Protein AF-A0A960AFB0-F1 (afdb_monomer)

Structure (mmCIF, N/CA/C/O backbone):
data_AF-A0A960AFB0-F1
#
_entry.id   AF-A0A960AFB0-F1
#
loop_
_atom_site.group_PDB
_atom_site.id
_atom_site.type_symbol
_atom_site.label_atom_id
_atom_site.label_alt_id
_atom_site.label_comp_id
_atom_site.label_asym_id
_atom_site.label_entity_id
_atom_site.label_seq_id
_atom_site.pdbx_PDB_ins_code
_atom_site.Cartn_x
_atom_site.Cartn_y
_atom_site.Cartn_z
_atom_site.occupancy
_atom_site.B_iso_or_equiv
_atom_site.auth_seq_id
_atom_site.auth_comp_id
_atom_site.auth_asym_id
_atom_site.auth_atom_id
_atom_site.pdbx_PDB_model_num
ATOM 1 N N . MET A 1 1 ? -5.145 -1.565 -6.129 1.00 72.50 1 MET A N 1
ATOM 2 C CA . MET A 1 1 ? -4.237 -2.500 -5.433 1.00 72.50 1 MET A CA 1
ATOM 3 C C . MET A 1 1 ? -4.383 -3.963 -5.875 1.00 72.50 1 MET A C 1
ATOM 5 O O . MET A 1 1 ? -3.543 -4.426 -6.624 1.00 72.50 1 MET A O 1
ATOM 9 N N . ALA A 1 2 ? -5.413 -4.737 -5.498 1.00 83.25 2 ALA A N 1
ATO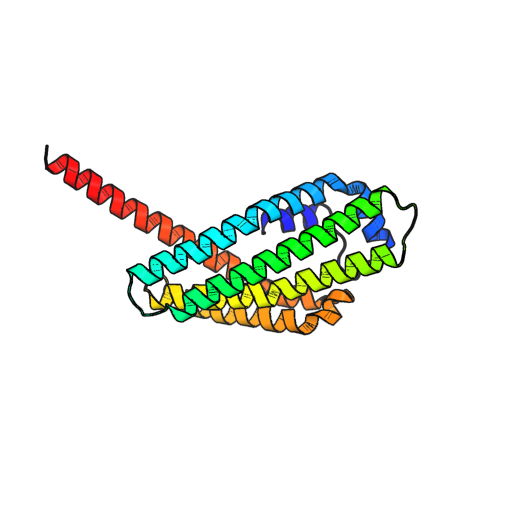M 10 C CA . ALA A 1 2 ? -5.443 -6.172 -5.866 1.00 83.25 2 ALA A CA 1
ATOM 11 C C . ALA A 1 2 ? -5.603 -6.427 -7.380 1.00 83.25 2 ALA A C 1
ATOM 13 O O . ALA A 1 2 ? -4.911 -7.269 -7.945 1.00 83.25 2 ALA A O 1
ATOM 14 N N . ILE A 1 3 ? -6.484 -5.663 -8.034 1.00 81.38 3 ILE A N 1
ATOM 15 C CA . ILE A 1 3 ? -6.775 -5.806 -9.469 1.00 81.38 3 ILE A CA 1
ATOM 16 C C . ILE A 1 3 ? -5.551 -5.448 -10.318 1.00 81.38 3 ILE A C 1
ATOM 18 O O . ILE A 1 3 ? -5.202 -6.212 -11.207 1.00 81.38 3 ILE A O 1
ATOM 22 N N . GLN A 1 4 ? -4.863 -4.342 -10.016 1.00 81.06 4 GLN A N 1
ATOM 23 C CA . GLN A 1 4 ? -3.673 -3.938 -10.775 1.00 81.06 4 GLN A CA 1
ATOM 24 C C . GLN A 1 4 ? -2.567 -5.011 -10.709 1.00 81.06 4 GLN A C 1
ATOM 26 O O . GLN A 1 4 ? -1.999 -5.357 -11.736 1.00 81.06 4 GLN A O 1
ATOM 31 N N . ASN A 1 5 ? -2.336 -5.618 -9.535 1.00 84.50 5 ASN A N 1
ATOM 32 C CA . ASN A 1 5 ? -1.317 -6.652 -9.363 1.00 84.50 5 ASN A CA 1
ATOM 33 C C . ASN A 1 5 ? -1.685 -7.896 -10.178 1.00 84.50 5 ASN A C 1
ATOM 35 O O . ASN A 1 5 ? -0.827 -8.465 -10.839 1.00 84.50 5 ASN A O 1
ATOM 39 N N . ALA A 1 6 ? -2.967 -8.279 -10.190 1.00 81.88 6 ALA A N 1
ATOM 40 C CA . ALA A 1 6 ? -3.449 -9.394 -10.999 1.00 81.88 6 ALA A CA 1
ATOM 41 C C . ALA A 1 6 ? -3.290 -9.142 -12.509 1.00 81.88 6 ALA A C 1
ATOM 43 O O . ALA A 1 6 ? -2.855 -10.043 -13.220 1.00 81.88 6 ALA A O 1
ATOM 44 N N . VAL A 1 7 ? -3.597 -7.928 -12.987 1.00 82.88 7 VAL A N 1
ATOM 45 C CA . VAL A 1 7 ? -3.418 -7.535 -14.399 1.00 82.88 7 VAL A CA 1
ATOM 46 C C . VAL A 1 7 ? -1.952 -7.661 -14.814 1.00 82.88 7 VAL A C 1
ATOM 48 O O . VAL A 1 7 ? -1.663 -8.260 -15.844 1.00 82.88 7 VAL A O 1
ATOM 51 N N . LEU A 1 8 ? -1.026 -7.159 -13.995 1.00 84.75 8 LEU A N 1
ATOM 52 C CA . LEU A 1 8 ? 0.409 -7.190 -14.292 1.00 84.75 8 LEU A CA 1
ATOM 53 C C . LEU A 1 8 ? 0.987 -8.602 -14.236 1.00 84.75 8 LEU A C 1
ATOM 55 O O . LEU A 1 8 ? 1.736 -8.994 -15.124 1.00 84.75 8 LEU A O 1
ATOM 59 N N . THR A 1 9 ? 0.611 -9.392 -13.227 1.00 85.31 9 THR A N 1
ATOM 60 C CA . THR A 1 9 ? 1.021 -10.800 -13.149 1.00 85.31 9 THR A CA 1
ATOM 61 C C . THR A 1 9 ? 0.500 -11.591 -14.346 1.00 85.31 9 THR A C 1
ATOM 63 O O . THR A 1 9 ? 1.229 -12.406 -14.900 1.00 85.31 9 THR A O 1
ATOM 66 N N . TRP A 1 10 ? -0.740 -11.342 -14.776 1.00 85.62 10 TRP A N 1
ATOM 67 C CA . TRP A 1 10 ? -1.311 -12.000 -15.950 1.00 85.62 10 TRP A CA 1
ATOM 68 C C . TRP A 1 10 ? -0.626 -11.580 -17.256 1.00 85.62 10 TRP A C 1
ATOM 70 O O . TRP A 1 10 ? -0.421 -12.421 -18.125 1.00 85.62 10 TRP A O 1
ATOM 80 N N . ALA A 1 11 ? -0.228 -10.311 -17.368 1.00 86.75 11 ALA A N 1
ATOM 81 C CA . ALA A 1 11 ? 0.541 -9.805 -18.502 1.00 86.75 11 ALA A CA 1
ATOM 82 C C . ALA A 1 11 ? 1.996 -10.313 -18.532 1.00 86.75 11 ALA A C 1
ATOM 84 O O . ALA A 1 11 ? 2.678 -10.096 -19.524 1.00 86.75 11 ALA A O 1
ATOM 85 N N . GLY A 1 12 ? 2.477 -10.983 -17.477 1.00 87.62 12 GLY A N 1
ATOM 86 C CA . GLY A 1 12 ? 3.862 -11.451 -17.393 1.00 87.62 12 GLY A CA 1
ATOM 87 C C . GLY A 1 12 ? 4.857 -10.332 -17.085 1.00 87.62 12 GLY A C 1
ATOM 88 O O . GLY A 1 12 ? 5.964 -10.346 -17.611 1.00 87.62 12 GLY A O 1
ATOM 89 N N . ALA A 1 13 ? 4.457 -9.353 -16.265 1.00 88.12 13 ALA A N 1
ATOM 90 C CA . ALA A 1 13 ? 5.318 -8.232 -15.902 1.00 88.12 13 ALA A CA 1
ATOM 91 C C . ALA A 1 13 ? 6.646 -8.705 -15.274 1.00 88.12 13 ALA A C 1
ATOM 93 O O . ALA A 1 13 ? 6.613 -9.563 -14.382 1.00 88.12 13 ALA A O 1
ATOM 94 N N . PRO A 1 14 ? 7.787 -8.129 -15.694 1.00 91.75 14 PRO A N 1
ATOM 95 C CA . PRO A 1 14 ? 9.093 -8.485 -15.165 1.00 91.75 14 PRO A CA 1
ATOM 96 C C . PRO A 1 14 ? 9.222 -8.068 -13.699 1.00 91.75 14 PRO A C 1
ATOM 98 O O . PRO A 1 14 ? 8.670 -7.058 -13.250 1.00 91.75 14 PRO A O 1
ATOM 101 N N . GLY A 1 15 ? 9.973 -8.860 -12.946 1.00 90.12 15 GLY A N 1
ATOM 102 C CA . GLY A 1 15 ? 10.412 -8.534 -11.603 1.00 90.12 15 GLY A CA 1
ATOM 103 C C . GLY A 1 15 ? 11.523 -7.484 -11.592 1.00 90.12 15 GLY A C 1
ATOM 104 O O . GLY A 1 15 ? 12.141 -7.155 -12.602 1.00 90.12 15 GLY A O 1
ATOM 105 N N . TYR A 1 16 ? 11.824 -6.970 -10.399 1.00 90.38 16 TYR A N 1
ATOM 106 C CA . TYR A 1 16 ? 12.876 -5.963 -10.230 1.00 90.38 16 TYR A CA 1
ATOM 107 C C . TYR A 1 16 ? 14.299 -6.493 -10.454 1.00 90.38 16 TYR A C 1
ATOM 109 O O . TYR A 1 16 ? 15.199 -5.691 -10.666 1.00 90.38 16 TYR A O 1
ATOM 117 N N . GLY A 1 17 ? 14.504 -7.812 -10.406 1.00 90.44 17 GLY A N 1
ATOM 118 C CA . GLY A 1 17 ? 15.797 -8.453 -10.675 1.00 90.44 17 GLY A CA 1
ATOM 119 C C . GLY A 1 17 ? 15.959 -8.985 -12.100 1.00 90.44 17 GLY A C 1
ATOM 120 O O . GLY A 1 17 ? 16.991 -9.588 -12.393 1.00 90.44 17 GLY A O 1
ATOM 121 N N . ASP A 1 18 ? 14.958 -8.807 -12.965 1.00 94.44 18 ASP A N 1
ATOM 122 C CA . ASP A 1 18 ? 15.018 -9.295 -14.343 1.00 94.44 18 ASP A CA 1
ATOM 123 C C . ASP A 1 18 ? 15.911 -8.388 -15.211 1.00 94.44 18 ASP A C 1
ATOM 125 O O . ASP A 1 18 ? 16.070 -7.198 -14.912 1.00 94.44 18 ASP A O 1
ATOM 129 N N . PRO A 1 19 ? 16.506 -8.914 -16.300 1.00 94.94 19 PRO A N 1
ATOM 130 C CA . PRO A 1 19 ? 17.346 -8.124 -17.191 1.00 94.94 19 PRO A CA 1
ATOM 131 C C . PRO A 1 19 ? 16.631 -6.869 -17.699 1.00 94.94 19 PRO A C 1
ATOM 133 O O . PRO A 1 19 ? 15.498 -6.926 -18.175 1.00 94.94 19 PRO A O 1
ATOM 136 N N . ILE A 1 20 ? 17.326 -5.728 -17.703 1.00 95.19 20 ILE A N 1
ATOM 137 C CA . ILE A 1 20 ? 16.735 -4.451 -18.136 1.00 95.19 20 ILE A CA 1
ATOM 138 C C . ILE A 1 20 ? 16.232 -4.482 -19.594 1.00 95.19 20 ILE A C 1
ATOM 140 O O . ILE A 1 20 ? 15.329 -3.737 -19.964 1.00 95.19 20 ILE A O 1
ATOM 144 N N . THR A 1 21 ? 16.763 -5.380 -20.428 1.00 94.75 21 THR A N 1
ATOM 145 C CA . THR A 1 21 ? 16.259 -5.633 -21.786 1.00 94.75 21 THR A CA 1
ATOM 146 C C . THR A 1 21 ? 14.843 -6.207 -21.796 1.00 94.75 21 THR A C 1
ATOM 148 O O . THR A 1 21 ? 14.067 -5.878 -22.688 1.00 94.75 21 THR A O 1
ATOM 151 N N . GLU A 1 22 ? 14.496 -7.038 -20.812 1.00 94.88 22 GLU A N 1
ATOM 152 C CA . GLU A 1 22 ? 13.148 -7.593 -20.648 1.00 94.88 22 GLU A CA 1
ATOM 153 C C . GLU A 1 22 ? 12.189 -6.522 -20.128 1.00 94.88 22 GLU A C 1
ATOM 155 O O . GLU A 1 22 ? 11.086 -6.379 -20.650 1.00 94.88 22 GLU A O 1
ATOM 160 N N . VAL A 1 23 ? 12.643 -5.692 -19.181 1.00 94.06 23 VAL A N 1
ATOM 161 C CA . VAL A 1 23 ? 11.900 -4.511 -18.709 1.00 94.06 23 VAL A CA 1
ATOM 162 C C . VAL A 1 23 ? 11.586 -3.571 -19.869 1.00 94.06 23 VAL A C 1
ATOM 164 O O . VAL A 1 23 ? 10.435 -3.169 -20.033 1.00 94.06 23 VAL A O 1
ATOM 167 N N . LEU A 1 24 ? 12.580 -3.253 -20.701 1.00 94.50 24 LEU A N 1
ATOM 168 C CA . LEU A 1 24 ? 12.406 -2.410 -21.881 1.00 94.50 24 LEU A CA 1
ATOM 169 C C . LEU A 1 24 ? 11.374 -3.004 -22.852 1.00 94.50 24 LEU A C 1
ATOM 171 O O . LEU A 1 24 ? 10.423 -2.319 -23.224 1.00 94.50 24 LEU A O 1
ATOM 175 N N . ALA A 1 25 ? 11.544 -4.274 -23.232 1.00 94.44 25 ALA A N 1
ATOM 176 C CA . ALA A 1 25 ? 10.657 -4.950 -24.176 1.00 94.44 25 ALA A CA 1
ATOM 177 C C . ALA A 1 25 ? 9.212 -5.010 -23.658 1.00 94.44 25 ALA A C 1
ATOM 179 O O . ALA A 1 25 ? 8.285 -4.632 -24.374 1.00 94.44 25 ALA A O 1
ATOM 180 N N . PHE A 1 26 ? 9.029 -5.393 -22.391 1.00 94.44 26 PHE A N 1
ATOM 181 C CA . PHE A 1 26 ? 7.713 -5.475 -21.767 1.00 94.44 26 PHE A CA 1
ATOM 182 C C . PHE A 1 26 ? 6.989 -4.125 -21.778 1.00 94.44 26 PHE A C 1
ATOM 184 O O . PHE A 1 26 ? 5.825 -4.052 -22.165 1.00 94.44 26 PHE A O 1
ATOM 191 N N . HIS A 1 27 ? 7.656 -3.041 -21.372 1.00 94.38 27 HIS A N 1
ATOM 192 C CA . HIS A 1 27 ? 7.009 -1.729 -21.286 1.00 94.38 27 HIS A CA 1
ATOM 193 C C . HIS A 1 27 ? 6.730 -1.112 -22.666 1.00 94.38 27 HIS A C 1
ATOM 195 O O . HIS A 1 27 ? 5.783 -0.333 -22.795 1.00 94.38 27 HIS A O 1
ATOM 201 N N . ALA A 1 28 ? 7.498 -1.484 -23.695 1.00 92.25 28 ALA A N 1
ATOM 202 C CA . ALA A 1 28 ? 7.212 -1.119 -25.080 1.00 92.25 28 ALA A CA 1
ATOM 203 C C . ALA A 1 28 ? 5.991 -1.876 -25.642 1.00 92.25 28 ALA A C 1
ATOM 205 O O . ALA A 1 28 ? 5.165 -1.278 -26.332 1.00 92.25 28 ALA A O 1
ATOM 206 N N . GLU A 1 29 ? 5.846 -3.168 -25.327 1.00 93.69 29 GLU A N 1
ATOM 207 C CA . GLU A 1 29 ? 4.763 -4.025 -25.835 1.00 93.69 29 GLU A CA 1
ATOM 208 C C . GLU A 1 29 ? 3.443 -3.864 -25.059 1.00 93.69 29 GLU A C 1
ATOM 210 O O . GLU A 1 29 ? 2.361 -3.864 -25.646 1.00 93.69 29 GLU A O 1
ATOM 215 N N . HIS A 1 30 ? 3.508 -3.678 -23.739 1.00 92.81 30 HIS A N 1
ATOM 216 C CA . HIS A 1 30 ? 2.352 -3.741 -22.835 1.00 92.81 30 HIS A CA 1
ATOM 217 C C . HIS A 1 30 ? 1.973 -2.390 -22.221 1.00 92.81 30 HIS A C 1
ATOM 219 O O . HIS A 1 30 ? 1.478 -2.317 -21.091 1.00 92.81 30 HIS A O 1
ATOM 225 N N . ARG A 1 31 ? 2.152 -1.306 -22.982 1.00 91.38 31 ARG A N 1
ATOM 226 C CA . ARG A 1 31 ? 1.835 0.064 -22.548 1.00 91.38 31 ARG A CA 1
ATOM 227 C C . ARG A 1 31 ? 0.421 0.206 -21.978 1.00 91.38 31 ARG A C 1
ATOM 229 O O . ARG A 1 31 ? 0.240 0.868 -20.958 1.00 91.38 31 ARG A O 1
ATOM 236 N N . ASP A 1 32 ? -0.566 -0.445 -22.590 1.00 89.81 32 ASP A N 1
ATOM 237 C CA . ASP A 1 32 ? -1.967 -0.373 -22.158 1.00 89.81 32 ASP A CA 1
ATOM 238 C C . ASP A 1 32 ? -2.196 -1.032 -20.791 1.00 89.81 32 ASP A C 1
ATOM 240 O O . ASP A 1 32 ? -2.935 -0.507 -19.956 1.00 89.81 32 ASP A O 1
ATOM 244 N N . ALA A 1 33 ? -1.529 -2.159 -20.524 1.00 89.62 33 ALA A N 1
ATOM 245 C CA . ALA A 1 33 ? -1.628 -2.845 -19.238 1.00 89.62 33 ALA A CA 1
ATOM 246 C C . ALA A 1 33 ? -1.050 -1.979 -18.109 1.00 89.62 33 ALA A C 1
ATOM 248 O O . ALA A 1 33 ? -1.655 -1.863 -17.039 1.00 89.62 33 ALA A O 1
ATOM 249 N N . VAL A 1 34 ? 0.081 -1.317 -18.372 1.00 89.88 34 VAL A N 1
ATOM 250 C CA . VAL A 1 34 ? 0.691 -0.383 -17.420 1.00 89.88 34 VAL A CA 1
ATOM 251 C C . VAL A 1 34 ? -0.181 0.859 -17.227 1.00 89.88 34 VAL A C 1
ATOM 253 O O . VAL A 1 34 ? -0.404 1.267 -16.090 1.00 89.88 34 VAL A O 1
ATOM 256 N N . ALA A 1 35 ? -0.768 1.406 -18.295 1.00 91.00 35 ALA A N 1
ATOM 257 C CA . ALA A 1 35 ? -1.680 2.547 -18.203 1.00 91.00 35 ALA A CA 1
ATOM 258 C C . ALA A 1 35 ? -2.918 2.243 -17.338 1.00 91.00 35 ALA A C 1
ATOM 260 O O . ALA A 1 35 ? -3.335 3.078 -16.534 1.00 91.00 35 ALA A O 1
ATOM 261 N N . ILE A 1 36 ? -3.483 1.033 -17.442 1.00 90.44 36 ILE A N 1
ATOM 262 C CA . ILE A 1 36 ? -4.571 0.580 -16.561 1.00 90.44 36 ILE A CA 1
ATOM 263 C C . ILE A 1 36 ? -4.092 0.509 -15.107 1.00 90.44 36 ILE A C 1
ATOM 265 O O . ILE A 1 36 ? -4.796 0.974 -14.208 1.00 90.44 36 ILE A O 1
ATOM 269 N N . ALA A 1 37 ? -2.909 -0.058 -14.857 1.00 90.44 37 ALA A N 1
ATOM 270 C CA . ALA A 1 37 ? -2.366 -0.187 -13.507 1.00 90.44 37 ALA A CA 1
ATOM 271 C C . ALA A 1 37 ? -2.113 1.183 -12.852 1.00 90.44 37 ALA A C 1
ATOM 273 O O . ALA A 1 37 ? -2.569 1.422 -11.733 1.00 90.44 37 ALA A O 1
ATOM 274 N N . VAL A 1 38 ? -1.476 2.104 -13.576 1.00 91.56 38 VAL A N 1
ATOM 275 C CA . VAL A 1 38 ? -1.246 3.492 -13.152 1.00 91.56 38 VAL A CA 1
ATOM 276 C C . VAL A 1 38 ? -2.566 4.244 -12.941 1.00 91.56 38 VAL A C 1
ATOM 278 O O . VAL A 1 38 ? -2.747 4.917 -11.924 1.00 91.56 38 VAL A O 1
ATOM 281 N N . GLY A 1 39 ? -3.537 4.085 -13.845 1.00 91.81 39 GLY A N 1
ATOM 282 C CA . GLY A 1 39 ? -4.861 4.696 -13.709 1.00 91.81 39 GLY A CA 1
ATOM 283 C C . GLY A 1 39 ? -5.624 4.203 -12.474 1.00 91.81 39 GLY A C 1
ATOM 284 O O . GLY A 1 39 ? -6.279 4.990 -11.786 1.00 91.81 39 GLY A O 1
ATOM 285 N N . LEU A 1 40 ? -5.500 2.915 -12.137 1.00 91.50 40 LEU A N 1
ATOM 286 C CA . LEU A 1 40 ? -6.049 2.363 -10.897 1.00 91.50 40 LEU A CA 1
ATOM 287 C C . LEU A 1 40 ? -5.360 2.942 -9.660 1.00 91.50 40 LEU A C 1
ATOM 289 O O . LEU A 1 40 ? -6.029 3.146 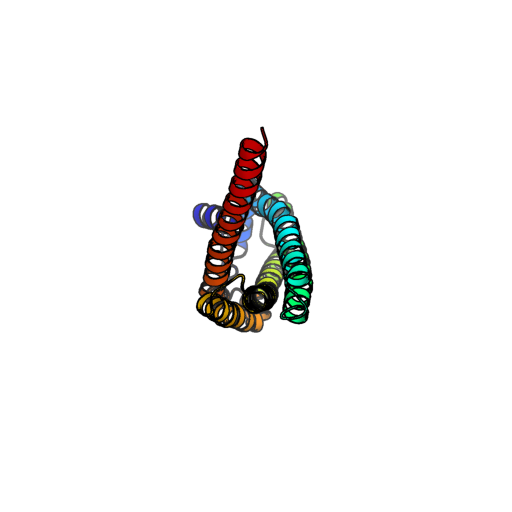-8.646 1.00 91.50 40 LEU A O 1
ATOM 293 N N . GLU A 1 41 ? -4.061 3.233 -9.720 1.00 90.62 41 GLU A N 1
ATOM 294 C CA . GLU A 1 41 ? -3.377 3.900 -8.614 1.00 90.62 41 GLU A CA 1
ATOM 295 C C . GLU A 1 41 ? -3.874 5.323 -8.403 1.00 90.62 41 GLU A C 1
ATOM 297 O O . GLU A 1 41 ? -4.207 5.679 -7.273 1.00 90.62 41 GLU A O 1
ATOM 302 N N . ALA A 1 42 ? -4.062 6.093 -9.477 1.00 91.38 42 ALA A N 1
ATOM 303 C CA . ALA A 1 4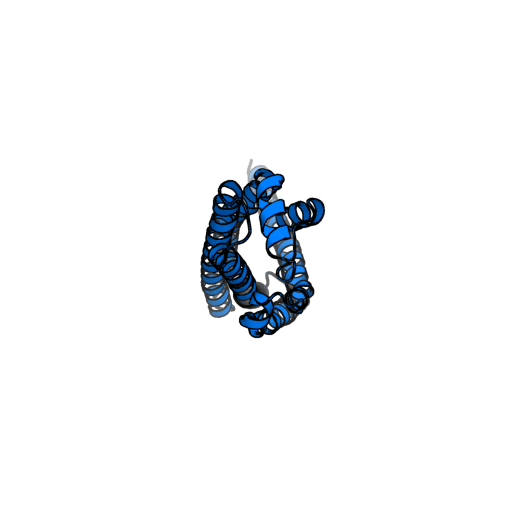2 ? -4.645 7.432 -9.396 1.00 91.38 42 ALA A CA 1
ATOM 304 C C . ALA A 1 42 ? -6.018 7.442 -8.692 1.00 91.38 42 ALA A C 1
ATOM 306 O O . ALA A 1 42 ? -6.349 8.405 -8.000 1.00 91.38 42 ALA A O 1
ATOM 307 N N . LEU A 1 43 ? -6.793 6.355 -8.806 1.00 93.81 43 LEU A N 1
ATOM 308 C CA . LEU A 1 43 ? -8.041 6.166 -8.066 1.00 93.81 43 LEU A CA 1
ATOM 309 C C . LEU A 1 43 ? -7.820 5.684 -6.620 1.00 93.81 43 LEU A C 1
ATOM 311 O O . LEU A 1 43 ? -8.536 6.112 -5.712 1.00 93.81 43 LEU A O 1
ATOM 315 N N . ASN A 1 44 ? -6.841 4.811 -6.372 1.00 92.75 44 ASN A N 1
ATOM 316 C CA . ASN A 1 44 ? -6.555 4.290 -5.032 1.00 92.75 44 ASN A CA 1
ATOM 317 C C . ASN A 1 44 ? -6.139 5.399 -4.054 1.00 92.75 44 ASN A C 1
ATOM 319 O O . ASN A 1 44 ? -6.520 5.334 -2.884 1.00 92.75 44 ASN A O 1
ATOM 323 N N . LEU A 1 45 ? -5.387 6.412 -4.506 1.00 94.50 45 LEU A N 1
ATOM 324 C CA . LEU A 1 45 ? -4.898 7.500 -3.646 1.00 94.50 45 LEU A CA 1
ATOM 325 C C . LEU A 1 45 ? -6.035 8.265 -2.938 1.00 94.50 45 LEU A C 1
ATOM 327 O O . LEU A 1 45 ? -6.053 8.286 -1.702 1.00 94.50 45 LEU A O 1
ATOM 331 N N . PRO A 1 46 ? -7.015 8.867 -3.645 1.00 95.94 46 PRO A N 1
ATOM 332 C CA . PRO A 1 46 ? -8.120 9.559 -2.989 1.00 95.94 46 PRO A CA 1
ATOM 333 C C . PRO A 1 46 ? -9.009 8.606 -2.180 1.00 95.94 46 PRO A C 1
ATOM 335 O O . PRO A 1 46 ? -9.512 9.006 -1.130 1.00 95.94 46 PRO A O 1
ATOM 338 N N . LEU A 1 47 ? -9.172 7.346 -2.604 1.00 95.38 47 LEU A N 1
ATOM 339 C CA . LEU A 1 47 ? -9.938 6.351 -1.843 1.00 95.38 47 LEU A CA 1
ATOM 340 C C . LEU A 1 47 ? -9.280 6.022 -0.499 1.00 95.38 47 LEU A C 1
ATOM 342 O O . LEU A 1 47 ? -9.965 5.978 0.524 1.00 95.38 47 LEU A O 1
ATOM 346 N N . LEU A 1 48 ? -7.958 5.841 -0.479 1.00 95.94 48 LEU A N 1
ATOM 347 C CA . LEU A 1 48 ? -7.187 5.630 0.744 1.00 95.94 48 LEU A CA 1
ATOM 348 C C . LEU A 1 48 ? -7.338 6.822 1.693 1.00 95.94 48 LEU A C 1
ATOM 350 O O . LEU A 1 48 ? -7.643 6.632 2.871 1.00 95.94 48 LEU A O 1
ATOM 354 N N . LEU A 1 49 ? -7.154 8.043 1.183 1.00 97.25 49 LEU A N 1
ATOM 355 C CA . LEU A 1 49 ? -7.263 9.269 1.975 1.00 97.25 49 LEU A CA 1
ATOM 356 C C . LEU A 1 49 ? -8.676 9.458 2.538 1.00 97.25 49 LEU A C 1
ATOM 358 O O . LEU A 1 49 ? -8.835 9.763 3.723 1.00 97.25 49 LEU A O 1
ATOM 362 N N . GLY A 1 50 ? -9.699 9.224 1.714 1.00 96.88 50 GLY A N 1
ATOM 363 C CA . GLY A 1 50 ? -11.097 9.255 2.134 1.00 96.88 50 GLY A CA 1
ATOM 364 C C . GLY A 1 50 ? -11.385 8.221 3.221 1.00 96.88 50 GLY A C 1
ATOM 365 O O . GLY A 1 50 ? -12.014 8.548 4.227 1.00 96.88 50 GLY A O 1
ATOM 366 N N . PHE A 1 51 ? -10.856 7.003 3.075 1.00 95.25 51 PHE A N 1
ATOM 367 C CA . PHE A 1 51 ? -11.008 5.937 4.062 1.00 95.25 51 PHE A CA 1
ATOM 368 C C . PHE A 1 51 ? -10.395 6.305 5.421 1.00 95.25 51 PHE A C 1
ATOM 370 O O . PHE A 1 51 ? -11.096 6.278 6.435 1.00 95.25 51 PHE A O 1
ATOM 377 N N . VAL A 1 52 ? -9.111 6.684 5.467 1.00 96.50 52 VAL A N 1
ATOM 378 C CA . VAL A 1 52 ? -8.435 6.987 6.746 1.00 96.50 52 VAL A CA 1
ATOM 379 C C . VAL A 1 52 ? -9.014 8.235 7.417 1.00 96.50 52 VAL A C 1
ATOM 381 O O . VAL A 1 52 ? -9.149 8.272 8.641 1.00 96.50 52 VAL A O 1
ATOM 384 N N . THR A 1 53 ? -9.434 9.227 6.629 1.00 96.50 53 THR A N 1
ATOM 385 C CA . THR A 1 53 ? -10.097 10.438 7.137 1.00 96.50 53 THR A CA 1
ATOM 386 C C . THR A 1 53 ? -11.493 10.122 7.672 1.00 96.50 53 THR A C 1
ATOM 388 O O . THR A 1 53 ? -11.865 10.585 8.751 1.00 96.50 53 THR A O 1
ATOM 391 N N . GLY A 1 54 ? -12.258 9.287 6.965 1.00 94.12 54 GLY A N 1
ATOM 392 C CA . GLY A 1 54 ? -13.566 8.814 7.413 1.00 94.12 54 GLY A CA 1
ATOM 393 C C . GLY A 1 54 ? -13.471 8.032 8.722 1.00 94.12 54 GLY A C 1
ATOM 394 O O . GLY A 1 54 ? -14.217 8.312 9.662 1.00 94.12 54 GLY A O 1
ATOM 395 N N . LEU A 1 55 ? -12.495 7.123 8.827 1.00 93.69 55 LEU A N 1
ATOM 396 C CA . LEU A 1 55 ? -12.209 6.389 10.059 1.00 93.69 55 LEU A CA 1
ATOM 397 C C . LEU A 1 55 ? -11.850 7.336 11.212 1.00 93.69 55 LEU A C 1
ATOM 399 O O . LEU A 1 55 ? -12.386 7.189 12.310 1.00 93.69 55 LEU A O 1
ATOM 403 N N . HIS A 1 56 ? -10.999 8.338 10.966 1.00 95.19 56 HIS A N 1
ATOM 404 C CA . HIS A 1 56 ? -10.688 9.372 11.956 1.00 95.19 56 HIS A CA 1
ATOM 405 C C . HIS A 1 56 ? -11.948 10.118 12.422 1.00 95.19 56 HIS A C 1
ATOM 407 O O . HIS A 1 56 ? -12.132 10.341 13.619 1.00 95.19 56 HIS A O 1
ATOM 413 N N . GLY A 1 57 ? -12.847 10.457 11.495 1.00 93.25 57 GLY A N 1
ATOM 414 C CA . GLY A 1 57 ? -14.137 11.070 11.803 1.00 93.25 57 GLY A CA 1
ATOM 415 C C . GLY A 1 57 ? -15.027 10.195 12.693 1.00 93.25 57 GLY A C 1
ATOM 416 O O . GLY A 1 57 ? -15.615 10.710 13.641 1.00 93.25 57 GLY A O 1
ATOM 417 N N . ILE A 1 58 ? -15.097 8.884 12.432 1.00 91.25 58 ILE A N 1
ATOM 418 C CA . ILE A 1 58 ? -15.849 7.931 13.268 1.00 91.25 58 ILE A CA 1
ATOM 419 C C . ILE A 1 58 ? -15.243 7.860 14.673 1.00 91.25 58 ILE A C 1
ATOM 421 O O . ILE A 1 58 ? -15.960 8.049 15.652 1.00 91.25 58 ILE A O 1
ATOM 425 N N . VAL A 1 59 ? -13.924 7.669 14.778 1.00 90.88 59 VAL A N 1
ATOM 426 C CA . VAL A 1 59 ? -13.209 7.582 16.066 1.00 90.88 59 VAL A CA 1
ATOM 427 C C . VAL A 1 59 ? -13.477 8.819 16.921 1.00 90.88 59 VAL A C 1
ATOM 429 O O . VAL A 1 59 ? -13.795 8.692 18.099 1.00 90.88 59 VAL A O 1
ATOM 432 N N . ARG A 1 60 ? -13.441 10.018 16.322 1.00 90.44 60 ARG A N 1
ATOM 433 C CA . ARG A 1 60 ? -13.743 11.273 17.028 1.00 90.44 60 ARG A CA 1
ATOM 434 C C . ARG A 1 60 ? -15.164 11.343 17.585 1.00 90.44 60 ARG A C 1
ATOM 436 O O . ARG A 1 60 ? -15.354 11.992 18.609 1.00 90.44 60 ARG A O 1
ATOM 443 N N . ARG A 1 61 ? -16.146 10.725 16.922 1.00 87.56 61 ARG A N 1
ATOM 444 C CA . ARG A 1 61 ? -17.540 10.671 17.400 1.00 87.56 61 ARG A CA 1
ATOM 445 C C . ARG A 1 61 ? -17.725 9.658 18.531 1.00 87.56 61 ARG A C 1
ATOM 447 O O . ARG A 1 61 ? -18.574 9.870 19.385 1.00 87.56 61 ARG A O 1
ATOM 454 N N . CYS A 1 62 ? -16.916 8.600 18.562 1.00 82.50 62 CYS A N 1
ATOM 455 C CA . CYS A 1 62 ? -16.956 7.564 19.597 1.00 82.50 62 CYS A CA 1
ATOM 456 C C . CYS A 1 62 ? -16.189 7.929 20.887 1.00 82.50 62 CYS A C 1
ATOM 458 O O . CYS A 1 62 ? -16.226 7.158 21.843 1.00 82.50 62 CYS A O 1
ATOM 460 N N . GLY A 1 63 ? -15.494 9.073 20.932 1.00 77.62 63 GLY A N 1
ATOM 461 C CA . GLY A 1 63 ? -14.769 9.564 22.111 1.00 77.62 63 GLY A CA 1
ATOM 462 C C . GLY A 1 63 ? -13.295 9.892 21.843 1.00 77.62 63 GLY A C 1
ATOM 463 O O . GLY A 1 63 ? -12.868 10.084 20.705 1.00 77.62 63 GLY A O 1
ATOM 464 N N . GLU A 1 64 ? -12.492 10.007 22.906 1.00 80.19 64 GLU A N 1
ATOM 465 C CA . GLU A 1 64 ? -11.047 10.286 22.787 1.00 80.19 64 GLU A CA 1
ATOM 466 C C . GLU A 1 64 ? -10.200 9.013 22.614 1.00 80.19 64 GLU A C 1
ATOM 468 O O . GLU A 1 64 ? -9.072 9.070 22.117 1.00 80.19 64 GLU A O 1
ATOM 473 N N . THR A 1 65 ? -10.747 7.851 22.978 1.00 85.56 65 THR A N 1
ATOM 474 C CA . THR A 1 65 ? -10.056 6.560 22.930 1.00 85.56 65 THR A CA 1
ATOM 475 C C . THR A 1 65 ? -9.739 6.175 21.482 1.00 85.56 65 THR A C 1
ATOM 477 O O . THR A 1 65 ? -10.634 5.964 20.667 1.00 85.56 65 THR A O 1
ATOM 480 N N . GLY A 1 66 ? -8.447 6.086 21.146 1.00 88.00 66 GLY A N 1
ATOM 481 C CA . GLY A 1 66 ? -7.982 5.773 19.786 1.00 88.00 66 GLY A CA 1
ATOM 482 C C . GLY A 1 66 ? -7.661 6.987 18.909 1.00 88.00 66 GLY A C 1
ATOM 483 O O . GLY A 1 66 ? -7.237 6.810 17.764 1.00 88.00 66 GLY A O 1
ATOM 484 N N . ARG A 1 67 ? -7.801 8.219 19.423 1.00 92.38 67 ARG A N 1
ATOM 485 C CA . ARG A 1 67 ? -7.540 9.446 18.654 1.00 92.38 67 ARG A CA 1
ATOM 486 C C . ARG A 1 67 ? -6.120 9.504 18.094 1.00 92.38 67 ARG A C 1
ATOM 488 O O . ARG A 1 67 ? -5.964 9.769 16.903 1.00 92.38 67 ARG A O 1
ATOM 495 N N . ASP A 1 68 ? -5.101 9.230 18.899 1.00 96.31 68 ASP A N 1
ATOM 496 C CA . ASP A 1 68 ? -3.710 9.313 18.432 1.00 96.31 68 ASP A CA 1
ATOM 497 C C . ASP A 1 68 ? -3.390 8.240 17.388 1.00 96.31 68 ASP A C 1
ATOM 499 O O . ASP A 1 68 ? -2.759 8.535 16.376 1.00 96.31 68 ASP A O 1
ATOM 503 N N . TRP A 1 69 ? -3.948 7.037 17.544 1.00 97.19 69 TRP A N 1
ATOM 504 C CA . TRP A 1 69 ? -3.858 5.982 16.533 1.00 97.19 69 TRP A CA 1
ATOM 505 C C . TRP A 1 69 ? -4.511 6.384 15.210 1.00 97.19 69 TRP A C 1
ATOM 507 O O . TRP A 1 69 ? -3.945 6.151 14.145 1.00 97.19 69 TRP A O 1
ATOM 517 N N . SER A 1 70 ? -5.667 7.049 15.258 1.00 96.88 70 SER A N 1
ATOM 518 C CA . SER A 1 70 ? -6.329 7.530 14.042 1.00 96.88 70 SER A CA 1
ATOM 519 C C . SER A 1 70 ? -5.558 8.670 13.363 1.00 96.88 70 SER A C 1
ATOM 521 O O . SER A 1 70 ? -5.519 8.729 12.138 1.00 96.88 70 SER A O 1
ATOM 523 N N . ARG A 1 71 ? -4.884 9.540 14.132 1.00 97.31 71 ARG A N 1
ATOM 524 C CA . ARG A 1 71 ? -3.977 10.567 13.587 1.00 97.31 71 ARG A CA 1
ATOM 525 C C . ARG A 1 71 ? -2.760 9.936 12.923 1.00 97.31 71 ARG A C 1
ATOM 527 O O . ARG A 1 71 ? -2.397 10.354 11.828 1.00 97.31 71 ARG A O 1
ATOM 534 N N . LEU A 1 72 ? -2.175 8.914 13.551 1.00 98.12 72 LEU A N 1
ATOM 535 C CA . LEU A 1 72 ? -1.089 8.134 12.961 1.00 98.12 72 LEU A CA 1
ATOM 536 C C . LEU A 1 72 ? -1.533 7.487 11.644 1.00 98.12 72 LEU A C 1
ATOM 538 O O . LEU A 1 72 ? -0.813 7.582 10.657 1.00 98.12 72 LEU A O 1
ATOM 542 N N . ALA A 1 73 ? -2.730 6.893 11.605 1.00 97.94 73 ALA A N 1
ATOM 543 C CA . ALA A 1 73 ? -3.283 6.286 10.395 1.00 97.94 73 ALA A CA 1
ATOM 544 C C . ALA A 1 73 ? -3.441 7.299 9.253 1.00 97.94 73 ALA A C 1
ATOM 546 O O . ALA A 1 73 ? -3.078 6.999 8.119 1.00 97.94 73 ALA A O 1
ATOM 547 N N . VAL A 1 74 ? -3.951 8.500 9.552 1.00 98.56 74 VAL A N 1
ATOM 548 C CA . VAL A 1 74 ? -4.096 9.586 8.570 1.00 98.56 74 VAL A CA 1
ATOM 549 C C . VAL A 1 74 ? -2.734 10.073 8.084 1.00 98.56 74 VAL A C 1
ATOM 551 O O . VAL A 1 74 ? -2.527 10.164 6.878 1.00 98.56 74 VAL A O 1
ATOM 554 N N . ALA A 1 75 ? -1.795 10.343 8.994 1.00 98.56 75 ALA A N 1
ATOM 555 C CA . ALA A 1 75 ? -0.458 10.809 8.634 1.00 98.56 75 ALA A CA 1
ATOM 556 C C . ALA A 1 75 ? 0.284 9.775 7.773 1.00 98.56 75 ALA A C 1
ATOM 558 O O . ALA A 1 75 ? 0.738 10.098 6.680 1.00 98.56 75 ALA A O 1
ATOM 559 N N . ALA A 1 76 ? 0.323 8.516 8.214 1.00 98.38 76 ALA A N 1
ATOM 560 C CA . ALA A 1 76 ? 0.939 7.429 7.461 1.00 98.38 76 ALA A CA 1
ATOM 561 C C . ALA A 1 76 ? 0.212 7.156 6.138 1.00 98.38 76 ALA A C 1
ATOM 563 O O . ALA A 1 76 ? 0.861 6.891 5.134 1.00 98.38 76 ALA A O 1
ATOM 564 N N . GLY A 1 77 ? -1.122 7.261 6.106 1.00 98.31 77 GLY A N 1
ATOM 565 C CA . GLY A 1 77 ? -1.914 7.125 4.881 1.00 98.31 77 GLY A CA 1
ATOM 566 C C . GLY A 1 77 ? -1.610 8.224 3.862 1.00 98.31 77 GLY A C 1
ATOM 567 O O . GLY A 1 77 ? -1.498 7.938 2.674 1.00 98.31 77 GLY A O 1
ATOM 568 N N . ALA A 1 78 ? -1.405 9.462 4.317 1.00 98.44 78 ALA A N 1
ATOM 569 C CA . ALA A 1 78 ? -0.957 10.561 3.466 1.00 98.44 78 ALA A CA 1
ATOM 570 C C . ALA A 1 78 ? 0.475 10.348 2.956 1.00 98.44 78 ALA A C 1
ATOM 572 O O . ALA A 1 78 ? 0.738 10.553 1.773 1.00 98.44 78 ALA A O 1
ATOM 573 N N . THR A 1 79 ? 1.386 9.871 3.812 1.00 98.44 79 THR A N 1
ATOM 5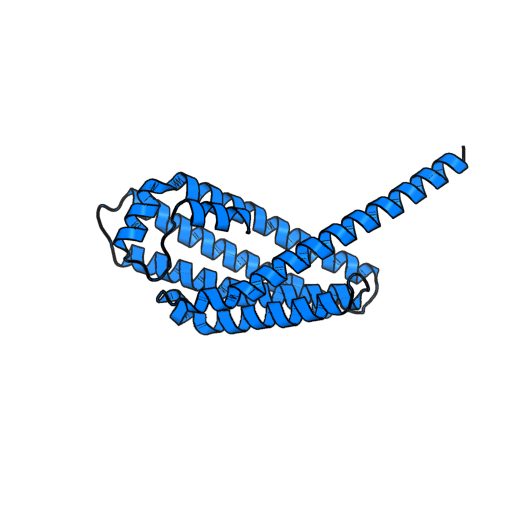74 C CA . THR A 1 79 ? 2.738 9.473 3.396 1.00 98.44 79 THR A CA 1
ATOM 575 C C . THR A 1 79 ? 2.696 8.353 2.360 1.00 98.44 79 THR A C 1
ATOM 577 O O . THR A 1 79 ? 3.355 8.461 1.332 1.00 98.44 79 THR A O 1
ATOM 580 N N . LEU A 1 80 ? 1.888 7.314 2.583 1.00 98.12 80 LEU A N 1
ATOM 581 C CA . LEU A 1 80 ? 1.693 6.225 1.630 1.00 98.12 80 LEU A CA 1
ATOM 582 C C . LEU A 1 80 ? 1.171 6.757 0.294 1.00 98.12 80 LEU A C 1
ATOM 584 O O . LEU A 1 80 ? 1.701 6.389 -0.748 1.00 98.12 80 LEU A O 1
ATOM 588 N N . ALA A 1 81 ? 0.177 7.648 0.315 1.00 98.12 81 ALA A N 1
ATOM 589 C CA . ALA A 1 81 ? -0.358 8.237 -0.905 1.00 98.12 81 ALA A CA 1
ATOM 590 C C . ALA A 1 81 ? 0.710 9.027 -1.684 1.00 98.12 81 ALA A C 1
ATOM 592 O O . ALA A 1 81 ? 0.800 8.902 -2.902 1.00 98.12 81 ALA A O 1
ATOM 593 N N . ALA A 1 82 ? 1.555 9.793 -0.988 1.00 98.00 82 ALA A N 1
ATOM 594 C CA . ALA A 1 82 ? 2.662 10.517 -1.609 1.00 98.00 82 ALA A CA 1
ATOM 595 C C . ALA A 1 82 ? 3.719 9.571 -2.207 1.00 98.00 82 ALA A C 1
ATOM 597 O O . ALA A 1 82 ? 4.174 9.787 -3.329 1.00 98.00 82 ALA A O 1
ATOM 598 N N . VAL A 1 83 ? 4.081 8.502 -1.489 1.00 97.62 83 VAL A N 1
ATOM 599 C CA . VAL A 1 83 ? 5.035 7.490 -1.972 1.00 97.62 83 VAL A CA 1
ATOM 600 C C . VAL A 1 83 ? 4.488 6.752 -3.193 1.00 97.62 83 VAL A C 1
ATOM 602 O O . VAL A 1 83 ? 5.220 6.556 -4.157 1.00 97.62 83 VAL A O 1
ATOM 605 N N . LEU A 1 84 ? 3.205 6.389 -3.193 1.00 96.25 84 LEU A N 1
ATOM 606 C CA . LEU A 1 84 ? 2.561 5.735 -4.333 1.00 96.25 84 LEU A CA 1
ATOM 607 C C . LEU A 1 84 ? 2.444 6.663 -5.546 1.00 96.25 84 LEU A C 1
ATOM 609 O O . LEU A 1 84 ? 2.673 6.222 -6.666 1.00 96.25 84 LEU A O 1
ATOM 613 N N . ALA A 1 85 ? 2.155 7.952 -5.342 1.00 96.94 85 ALA A N 1
ATOM 614 C CA . ALA A 1 85 ? 2.195 8.933 -6.425 1.00 96.94 85 ALA A CA 1
ATOM 615 C C . ALA A 1 85 ? 3.601 9.027 -7.041 1.00 96.94 85 ALA A C 1
ATOM 617 O O . ALA A 1 85 ? 3.745 9.028 -8.259 1.00 96.94 85 ALA A O 1
ATOM 618 N N . PHE A 1 86 ? 4.645 9.046 -6.206 1.00 96.88 86 PHE A N 1
ATOM 619 C CA . PHE A 1 86 ? 6.030 9.043 -6.674 1.00 96.88 86 PHE A CA 1
ATOM 620 C C . PHE A 1 86 ? 6.393 7.751 -7.424 1.00 96.88 86 PHE A C 1
ATOM 622 O O . PHE A 1 86 ? 6.972 7.811 -8.506 1.00 96.88 86 PHE A O 1
ATOM 629 N N . TYR A 1 87 ? 5.991 6.595 -6.893 1.00 96.25 87 TYR A N 1
ATOM 630 C CA . TYR A 1 87 ? 6.121 5.287 -7.540 1.00 96.25 87 TYR A CA 1
ATOM 631 C C . TYR A 1 87 ? 5.493 5.268 -8.942 1.00 96.25 87 TYR A C 1
ATOM 633 O O . TYR A 1 87 ? 6.143 4.832 -9.893 1.00 96.25 87 TYR A O 1
ATOM 641 N N . VAL A 1 88 ? 4.269 5.788 -9.076 1.00 95.88 88 VAL A N 1
ATOM 642 C CA . VAL A 1 88 ? 3.544 5.885 -10.351 1.00 95.88 88 VAL A CA 1
ATOM 643 C C . VAL A 1 88 ? 4.275 6.784 -11.344 1.00 95.88 88 VAL A C 1
ATOM 645 O O . VAL A 1 88 ? 4.488 6.375 -12.478 1.00 95.88 88 VAL A O 1
ATOM 648 N N . VAL A 1 89 ? 4.723 7.969 -10.920 1.00 96.44 89 VAL A N 1
ATOM 649 C CA . VAL A 1 89 ? 5.438 8.909 -11.801 1.00 96.44 89 VAL A CA 1
ATOM 650 C C . VAL A 1 89 ? 6.734 8.301 -12.342 1.00 96.44 89 VAL A C 1
ATOM 652 O O . VAL A 1 89 ? 7.059 8.476 -13.516 1.00 96.44 89 VAL A O 1
ATOM 655 N N . LEU A 1 90 ? 7.476 7.564 -11.510 1.00 96.25 90 LEU A N 1
ATOM 656 C CA . LEU A 1 90 ? 8.668 6.847 -11.969 1.00 96.25 90 LEU A CA 1
ATOM 657 C C . LEU A 1 90 ? 8.314 5.753 -12.980 1.00 96.25 90 LEU A C 1
ATOM 659 O O . LEU A 1 90 ? 9.042 5.560 -13.952 1.00 96.25 90 LEU A O 1
ATOM 663 N N . TRP A 1 91 ? 7.182 5.077 -12.783 1.00 95.44 91 TRP A N 1
ATOM 664 C CA . TRP A 1 91 ? 6.714 4.058 -13.712 1.00 95.44 91 TRP A CA 1
ATOM 665 C C . TRP A 1 91 ? 6.322 4.637 -15.072 1.00 95.44 91 TRP A C 1
ATOM 667 O O . TRP A 1 91 ? 6.724 4.104 -16.105 1.00 95.44 91 TRP A O 1
ATOM 677 N N . ASP A 1 92 ? 5.610 5.766 -15.073 1.00 94.56 92 ASP A N 1
ATOM 678 C CA . ASP A 1 92 ? 5.291 6.513 -16.291 1.00 94.56 92 ASP A CA 1
ATOM 679 C C . ASP A 1 92 ? 6.573 6.894 -17.040 1.00 94.56 92 ASP A C 1
ATOM 681 O O . ASP A 1 92 ? 6.651 6.738 -18.257 1.00 94.56 92 ASP A O 1
ATOM 685 N N . GLY A 1 93 ? 7.616 7.321 -16.320 1.00 93.62 93 GLY A N 1
ATOM 686 C CA . GLY A 1 93 ? 8.931 7.603 -16.897 1.00 93.62 93 GLY A CA 1
ATOM 687 C C . GLY A 1 93 ? 9.559 6.397 -17.604 1.00 93.62 93 GLY A C 1
ATOM 688 O O . GLY A 1 93 ? 10.074 6.543 -18.714 1.00 93.62 93 GLY A O 1
ATOM 689 N N . VAL A 1 94 ? 9.472 5.203 -17.007 1.00 94.62 94 VAL A N 1
ATOM 690 C CA . VAL A 1 94 ? 9.949 3.943 -17.610 1.00 94.62 94 VAL A CA 1
ATOM 691 C C . VAL A 1 94 ? 9.169 3.624 -18.887 1.00 94.62 94 VAL A C 1
ATOM 693 O O . VAL A 1 94 ? 9.781 3.365 -19.920 1.00 94.62 94 VAL A O 1
ATOM 696 N N . VAL A 1 95 ? 7.835 3.709 -18.854 1.00 94.38 95 VAL A N 1
ATOM 697 C CA . VAL A 1 95 ? 6.971 3.446 -20.021 1.00 94.38 95 VAL A CA 1
ATOM 698 C C . VAL A 1 95 ? 7.237 4.427 -21.158 1.00 94.38 95 VAL A C 1
ATOM 700 O O . VAL A 1 95 ? 7.356 4.024 -22.315 1.00 94.38 95 VAL A O 1
ATOM 703 N N . LEU A 1 96 ? 7.320 5.721 -20.845 1.00 93.25 96 LEU A N 1
ATOM 704 C CA . LEU A 1 96 ? 7.572 6.761 -21.839 1.00 93.25 96 LEU A CA 1
ATOM 705 C C . LEU A 1 96 ? 8.960 6.602 -22.467 1.00 93.25 96 LEU A C 1
ATOM 707 O O . LEU A 1 96 ? 9.086 6.739 -23.679 1.00 93.25 96 LEU A O 1
ATOM 711 N N . SER A 1 97 ? 9.974 6.255 -21.670 1.00 93.06 97 SER A N 1
ATOM 712 C CA . SER A 1 97 ? 11.330 6.003 -22.172 1.00 93.06 97 SER A CA 1
ATOM 713 C C . SER A 1 97 ? 11.391 4.743 -23.036 1.00 93.06 97 SER A C 1
ATOM 715 O O . SER A 1 97 ? 12.032 4.743 -24.084 1.00 93.06 97 SER A O 1
ATOM 717 N N . ALA A 1 98 ? 10.688 3.678 -22.640 1.00 91.69 98 ALA A N 1
ATOM 718 C CA . ALA A 1 98 ? 10.684 2.411 -23.364 1.00 91.69 98 ALA A CA 1
ATOM 719 C C . ALA A 1 98 ? 10.131 2.521 -24.794 1.00 91.69 98 ALA A C 1
ATOM 721 O O . ALA A 1 98 ? 10.557 1.770 -25.666 1.00 91.69 98 ALA A O 1
ATOM 722 N N . GLY A 1 99 ? 9.223 3.469 -25.053 1.00 87.69 99 GLY A N 1
ATOM 723 C CA . GLY A 1 99 ? 8.695 3.721 -26.397 1.00 87.69 99 GLY A CA 1
ATOM 724 C C . GLY A 1 99 ? 9.674 4.412 -27.355 1.00 87.69 99 GLY A C 1
ATOM 725 O O . GLY A 1 99 ? 9.497 4.314 -28.566 1.00 87.69 99 GLY A O 1
ATOM 726 N N . GLU A 1 100 ? 10.695 5.095 -26.832 1.00 89.69 100 GLU A N 1
ATOM 727 C CA . GLU A 1 100 ? 11.645 5.897 -27.621 1.00 89.69 100 GLU A CA 1
ATOM 728 C C . GLU A 1 100 ? 13.023 5.225 -27.754 1.00 89.69 100 GLU A C 1
ATOM 730 O O . GLU A 1 100 ? 13.784 5.509 -28.682 1.00 89.69 100 GLU A O 1
ATOM 735 N N . LEU A 1 101 ? 13.373 4.338 -26.820 1.00 91.25 101 LEU A N 1
ATOM 736 C CA . LEU A 1 101 ? 14.677 3.685 -26.776 1.00 91.25 101 LEU A CA 1
ATOM 737 C C . LEU A 1 101 ? 14.752 2.480 -27.722 1.00 91.25 101 LEU A C 1
ATOM 739 O O . LEU A 1 101 ? 13.884 1.615 -27.745 1.00 91.25 101 LEU A O 1
ATOM 743 N N . THR A 1 102 ? 15.866 2.363 -28.448 1.00 88.56 102 THR A N 1
ATOM 744 C CA . THR A 1 102 ? 16.171 1.194 -29.297 1.00 88.56 102 THR A CA 1
ATOM 745 C C . THR A 1 102 ? 16.967 0.107 -28.568 1.00 88.56 102 THR A C 1
ATOM 747 O O . THR A 1 102 ? 17.306 -0.916 -29.160 1.00 88.56 102 THR A O 1
ATOM 750 N N . GLY A 1 103 ? 17.332 0.342 -27.308 1.00 90.56 103 GLY A N 1
ATOM 751 C CA . GLY A 1 103 ? 18.143 -0.549 -26.485 1.00 90.56 103 GLY A CA 1
ATOM 752 C C . GLY A 1 103 ? 18.220 -0.060 -25.035 1.00 90.56 103 GLY A C 1
ATOM 753 O O . GLY A 1 103 ? 17.783 1.054 -24.743 1.00 90.56 103 GLY A O 1
ATOM 754 N N . PRO A 1 104 ? 18.745 -0.885 -24.115 1.00 91.94 104 PRO A N 1
ATOM 755 C CA . PRO A 1 104 ? 18.826 -0.534 -22.702 1.00 91.94 104 PRO A CA 1
ATOM 756 C C . PRO A 1 104 ? 19.766 0.655 -22.468 1.00 91.94 104 PRO A C 1
ATOM 758 O O . PRO A 1 104 ? 20.750 0.828 -23.191 1.00 91.94 104 PRO A O 1
ATOM 761 N N . SER A 1 105 ? 19.480 1.451 -21.437 1.00 94.19 105 SER A N 1
ATOM 762 C CA . SER A 1 105 ? 20.311 2.589 -21.037 1.00 94.19 105 SER A CA 1
ATOM 763 C C . SER A 1 105 ? 20.480 2.654 -19.511 1.00 94.19 105 SER A C 1
ATOM 765 O O . SER A 1 105 ? 19.594 2.189 -18.785 1.00 94.19 105 SER A O 1
ATOM 767 N N . PRO A 1 106 ? 21.580 3.249 -19.007 1.00 93.75 106 PRO A N 1
ATOM 768 C CA . PRO A 1 106 ? 21.783 3.439 -17.570 1.00 93.75 106 PRO A CA 1
ATOM 769 C C . PRO A 1 106 ? 20.679 4.273 -16.906 1.00 93.75 106 PRO A C 1
ATOM 771 O O . PRO A 1 106 ? 20.339 4.058 -15.746 1.00 93.75 106 PRO A O 1
ATOM 774 N N . GLU A 1 107 ? 20.099 5.229 -17.633 1.00 93.81 107 GLU A N 1
ATOM 775 C CA . GLU A 1 107 ? 19.021 6.085 -17.135 1.00 93.81 107 GLU A CA 1
ATOM 776 C C . GLU A 1 107 ? 17.718 5.300 -16.950 1.00 93.81 107 GLU A C 1
ATOM 778 O O . GLU A 1 107 ? 17.025 5.499 -15.951 1.00 93.81 107 GLU A O 1
ATOM 783 N N . LEU A 1 108 ? 17.401 4.387 -17.877 1.00 94.50 108 LEU A N 1
ATOM 784 C CA . LEU A 1 108 ? 16.247 3.494 -17.759 1.00 94.50 108 LEU A CA 1
ATOM 785 C C . LEU A 1 108 ? 16.405 2.545 -16.566 1.00 94.50 108 LEU A C 1
ATOM 787 O O . LEU A 1 108 ? 15.461 2.351 -15.802 1.00 94.50 108 LEU A O 1
ATOM 791 N N . GLU A 1 109 ? 17.602 1.983 -16.393 1.00 95.00 109 GLU A N 1
ATOM 792 C CA . GLU A 1 109 ? 17.922 1.109 -15.265 1.00 95.00 109 GLU A CA 1
ATOM 793 C C . GLU A 1 109 ? 17.791 1.846 -13.929 1.00 95.00 109 GLU A C 1
ATOM 795 O O . GLU A 1 109 ? 17.105 1.370 -13.025 1.00 95.00 109 GLU A O 1
ATOM 800 N N . LEU A 1 110 ? 18.343 3.059 -13.830 1.00 95.19 110 LEU A N 1
ATOM 801 C CA . LEU A 1 110 ? 18.195 3.894 -12.641 1.00 95.19 110 LEU A CA 1
ATOM 802 C C . LEU A 1 110 ? 16.723 4.227 -12.356 1.00 95.19 110 LEU A C 1
ATOM 804 O O . LEU A 1 110 ? 16.290 4.140 -11.207 1.00 95.19 110 LEU A O 1
ATOM 808 N N . ALA A 1 111 ? 15.936 4.583 -13.376 1.00 95.31 111 ALA A N 1
ATOM 809 C CA . ALA A 1 111 ? 14.508 4.858 -13.211 1.00 95.31 111 ALA A CA 1
ATOM 810 C C . ALA A 1 111 ? 13.747 3.624 -12.695 1.00 95.31 111 ALA A C 1
ATOM 812 O O . ALA A 1 111 ? 12.908 3.749 -11.798 1.00 95.31 111 ALA A O 1
ATOM 813 N N . TRP A 1 112 ? 14.081 2.432 -13.198 1.00 96.38 112 TRP A N 1
ATOM 814 C CA . TRP A 1 112 ? 13.504 1.164 -12.748 1.00 96.38 112 TRP A CA 1
ATOM 815 C C . TRP A 1 112 ? 13.872 0.835 -11.294 1.00 96.38 112 TRP A C 1
ATOM 817 O O . TRP A 1 112 ? 12.995 0.506 -10.492 1.00 96.38 112 TRP A O 1
ATOM 827 N N . GLN A 1 113 ? 15.136 1.020 -10.909 1.00 96.88 113 GLN A N 1
ATOM 828 C CA . GLN A 1 113 ? 15.595 0.839 -9.526 1.00 96.88 113 GLN A CA 1
ATOM 829 C C . GLN A 1 113 ? 14.957 1.855 -8.567 1.00 96.88 113 GLN A C 1
ATOM 831 O O . GLN A 1 113 ? 14.554 1.506 -7.457 1.00 96.88 113 GLN A O 1
ATOM 836 N N . MET A 1 114 ? 14.809 3.116 -8.986 1.00 97.25 114 MET A N 1
ATOM 837 C CA . MET A 1 114 ? 14.102 4.132 -8.201 1.00 97.25 114 MET A CA 1
ATOM 838 C C . MET A 1 114 ? 12.624 3.774 -8.025 1.00 97.25 114 MET A C 1
ATOM 840 O O . MET A 1 114 ? 12.071 3.954 -6.938 1.00 97.25 114 MET A O 1
ATOM 844 N N . HIS A 1 115 ? 11.985 3.257 -9.075 1.00 96.56 115 HIS A N 1
ATOM 845 C CA . HIS A 1 115 ? 10.606 2.784 -9.025 1.00 96.56 115 HIS A CA 1
ATOM 846 C C . HIS A 1 115 ? 10.462 1.615 -8.030 1.00 96.56 115 HIS A C 1
ATOM 848 O O . HIS A 1 115 ? 9.580 1.644 -7.167 1.00 96.56 115 HIS A O 1
ATOM 854 N N . ALA A 1 116 ? 11.392 0.656 -8.048 1.00 96.38 116 ALA A N 1
ATOM 855 C CA . ALA A 1 116 ? 11.477 -0.428 -7.067 1.00 96.38 116 ALA A CA 1
ATOM 856 C C . ALA A 1 116 ? 11.685 0.085 -5.628 1.00 96.38 116 ALA A C 1
ATOM 858 O O . ALA A 1 116 ? 10.995 -0.343 -4.697 1.00 96.38 116 ALA A O 1
ATOM 859 N N . ALA A 1 117 ? 12.586 1.053 -5.435 1.00 97.25 117 ALA A N 1
ATOM 860 C CA . ALA A 1 117 ? 12.843 1.676 -4.139 1.00 97.25 117 ALA A CA 1
ATOM 861 C C . ALA A 1 117 ? 11.601 2.398 -3.590 1.00 97.25 117 ALA A C 1
ATOM 863 O O . ALA A 1 117 ? 11.285 2.281 -2.401 1.00 97.25 117 ALA A O 1
ATOM 864 N N . ALA A 1 118 ? 10.864 3.111 -4.449 1.00 97.38 118 ALA A N 1
ATOM 865 C CA . ALA A 1 118 ? 9.607 3.762 -4.088 1.00 97.38 118 ALA A CA 1
ATOM 866 C C . ALA A 1 118 ? 8.542 2.734 -3.674 1.00 97.38 118 ALA A C 1
ATOM 868 O O . ALA A 1 118 ? 7.876 2.919 -2.654 1.00 97.38 118 ALA A O 1
ATOM 869 N N . PHE A 1 119 ? 8.434 1.611 -4.391 1.00 94.94 119 PHE A N 1
ATOM 870 C CA . PHE A 1 119 ? 7.536 0.520 -4.007 1.00 94.94 119 PHE A CA 1
ATOM 871 C C . PHE A 1 119 ? 7.910 -0.083 -2.646 1.00 94.94 119 PHE A C 1
ATOM 873 O O . PHE A 1 119 ? 7.054 -0.282 -1.784 1.00 94.94 119 PHE A O 1
ATOM 880 N N . ALA A 1 120 ? 9.202 -0.296 -2.396 1.00 96.62 120 ALA A N 1
ATOM 881 C CA . ALA A 1 120 ? 9.681 -0.771 -1.104 1.00 96.62 120 ALA A CA 1
ATOM 882 C C . ALA A 1 120 ? 9.406 0.229 0.038 1.00 96.62 120 ALA A C 1
ATOM 884 O O . ALA A 1 120 ? 9.105 -0.199 1.152 1.00 96.62 120 ALA A O 1
ATOM 885 N N . LEU A 1 121 ? 9.440 1.545 -0.219 1.00 96.81 121 LEU A N 1
ATOM 886 C CA . LEU A 1 121 ? 9.027 2.580 0.746 1.00 96.81 121 LEU A CA 1
ATOM 887 C C . LEU A 1 121 ? 7.512 2.600 0.998 1.00 96.81 121 LEU A C 1
ATOM 889 O O . LEU A 1 121 ? 7.076 3.042 2.066 1.00 96.81 121 LEU A O 1
ATOM 893 N N . ALA A 1 122 ? 6.700 2.098 0.065 1.00 97.06 122 ALA A N 1
ATOM 894 C CA . ALA A 1 122 ? 5.260 1.982 0.269 1.00 97.06 122 ALA A CA 1
ATOM 895 C C . ALA A 1 122 ? 4.927 0.928 1.338 1.00 97.06 122 ALA A C 1
ATOM 897 O O . ALA A 1 122 ? 3.955 1.096 2.075 1.00 97.06 122 ALA A O 1
ATOM 898 N N . LEU A 1 123 ? 5.750 -0.120 1.488 1.00 97.69 123 LEU A N 1
ATOM 899 C CA . LEU A 1 123 ? 5.545 -1.172 2.491 1.00 97.69 123 LEU A CA 1
ATOM 900 C C . LEU A 1 123 ? 5.482 -0.626 3.935 1.00 97.69 123 LEU A C 1
ATOM 902 O O . LEU A 1 123 ? 4.446 -0.802 4.578 1.00 97.69 123 LEU A O 1
ATOM 906 N N . PRO A 1 124 ? 6.498 0.075 4.479 1.00 98.00 124 PRO A N 1
ATOM 907 C CA . PRO A 1 124 ? 6.454 0.569 5.854 1.00 98.00 124 PRO A CA 1
ATOM 908 C C . PRO A 1 124 ? 5.391 1.655 6.053 1.00 98.00 124 PRO A C 1
ATOM 910 O O . PRO A 1 124 ? 4.790 1.724 7.129 1.00 98.00 124 PRO A O 1
ATOM 913 N N . ALA A 1 125 ? 5.104 2.465 5.027 1.00 98.12 125 ALA A N 1
ATOM 914 C CA . ALA A 1 125 ? 4.015 3.438 5.073 1.00 98.12 125 ALA A CA 1
ATOM 915 C C . ALA A 1 125 ? 2.655 2.729 5.214 1.00 98.12 125 ALA A C 1
ATOM 917 O O . ALA A 1 125 ? 1.913 3.015 6.153 1.00 98.12 125 ALA A O 1
ATOM 918 N N . LEU A 1 126 ? 2.384 1.720 4.377 1.00 98.19 126 LEU A N 1
ATOM 919 C CA . LEU A 1 126 ? 1.190 0.875 4.468 1.00 98.19 126 LEU A CA 1
ATOM 920 C C . LEU A 1 126 ? 1.101 0.136 5.801 1.00 98.19 126 LEU A C 1
ATOM 922 O O . LEU A 1 126 ? 0.032 0.094 6.410 1.00 98.19 126 LEU A O 1
ATOM 926 N N . GLY A 1 127 ? 2.215 -0.413 6.283 1.00 98.31 127 GLY A N 1
ATOM 927 C CA . GLY A 1 127 ? 2.263 -1.100 7.567 1.00 98.31 127 GLY A CA 1
ATOM 928 C C . GLY A 1 127 ? 1.896 -0.180 8.730 1.00 98.31 127 GLY A C 1
ATOM 929 O O . GLY A 1 127 ? 1.088 -0.548 9.584 1.00 98.31 127 GLY A O 1
ATOM 930 N N . THR A 1 128 ? 2.408 1.051 8.717 1.00 98.69 128 THR A N 1
ATOM 931 C CA . THR A 1 128 ? 2.094 2.069 9.730 1.00 98.69 128 THR A CA 1
ATOM 932 C C . THR A 1 128 ? 0.633 2.517 9.643 1.00 98.69 128 THR A C 1
ATOM 934 O O . THR A 1 128 ? -0.036 2.633 10.674 1.00 98.69 128 THR A O 1
ATOM 937 N N . THR A 1 129 ? 0.096 2.700 8.431 1.00 98.56 129 THR A N 1
ATOM 938 C CA . THR A 1 129 ? -1.329 2.995 8.214 1.00 98.56 129 THR A CA 1
ATOM 939 C C . THR A 1 129 ? -2.218 1.885 8.762 1.00 98.56 129 THR A C 1
ATOM 941 O O . THR A 1 129 ? -3.167 2.176 9.492 1.00 98.56 129 THR A O 1
ATOM 944 N N . LEU A 1 130 ? -1.906 0.620 8.458 1.00 98.56 130 LEU A N 1
ATOM 945 C CA . LEU A 1 130 ? -2.658 -0.539 8.937 1.00 98.56 130 LEU A CA 1
ATOM 946 C C . LEU A 1 130 ? -2.652 -0.616 10.467 1.00 98.56 130 LEU A C 1
ATOM 948 O O . LEU A 1 130 ? -3.712 -0.785 11.067 1.00 98.56 130 LEU A O 1
ATOM 952 N N . ILE A 1 131 ? -1.490 -0.445 11.104 1.00 98.69 131 ILE A N 1
ATOM 953 C CA . ILE A 1 131 ? -1.372 -0.436 12.569 1.00 98.69 131 ILE A CA 1
ATOM 954 C C . ILE A 1 131 ? -2.235 0.675 13.168 1.00 98.69 131 ILE A C 1
ATOM 956 O O . ILE A 1 131 ? -3.058 0.407 14.046 1.00 98.69 131 ILE A O 1
ATOM 960 N N . GLY A 1 132 ? -2.085 1.910 12.680 1.00 98.31 132 GLY A N 1
ATOM 961 C CA . GLY A 1 132 ? -2.854 3.053 13.169 1.00 98.31 132 GLY A CA 1
ATOM 962 C C . GLY A 1 132 ? -4.361 2.837 13.018 1.00 98.31 132 GLY A C 1
ATOM 963 O O . GLY A 1 132 ? -5.116 3.027 13.972 1.00 98.31 132 GLY A O 1
ATOM 964 N N . ALA A 1 133 ? -4.801 2.378 11.845 1.00 97.75 133 ALA A N 1
ATOM 965 C CA . ALA A 1 133 ? -6.209 2.137 11.552 1.00 97.75 133 ALA A CA 1
ATOM 966 C C . ALA A 1 133 ? -6.789 1.003 12.412 1.00 97.75 133 ALA A C 1
ATOM 968 O O . ALA A 1 133 ? -7.863 1.161 12.995 1.00 97.75 133 ALA A O 1
ATOM 969 N N . ALA A 1 134 ? -6.067 -0.112 12.553 1.00 97.75 134 ALA A N 1
ATOM 970 C CA . ALA A 1 134 ? -6.492 -1.257 13.352 1.00 97.75 134 ALA A CA 1
ATOM 971 C C . ALA A 1 134 ? -6.596 -0.921 14.843 1.00 97.75 134 ALA A C 1
ATOM 973 O O . ALA 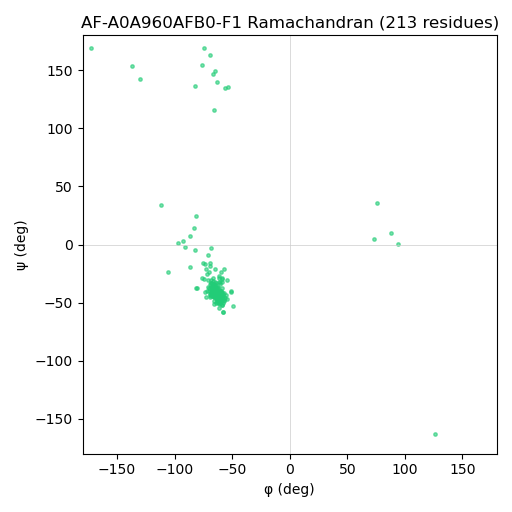A 1 134 ? -7.581 -1.281 15.492 1.00 97.75 134 ALA A O 1
ATOM 974 N N . MET A 1 135 ? -5.614 -0.194 15.380 1.00 97.75 135 MET A N 1
ATOM 975 C CA . MET A 1 135 ? -5.623 0.248 16.773 1.00 97.75 135 MET A CA 1
ATOM 976 C C . MET A 1 135 ? -6.743 1.255 17.038 1.00 97.75 135 MET A C 1
ATOM 978 O O . MET A 1 135 ? -7.465 1.108 18.023 1.00 97.75 135 MET A O 1
ATOM 982 N N . ALA A 1 136 ? -6.935 2.230 16.145 1.00 96.62 136 ALA A N 1
ATOM 983 C CA . ALA A 1 136 ? -8.010 3.212 16.253 1.00 96.62 136 ALA A CA 1
ATOM 984 C C . ALA A 1 136 ? -9.393 2.549 16.209 1.00 96.62 136 ALA A C 1
ATOM 986 O O . ALA A 1 136 ? -10.211 2.756 17.101 1.00 96.62 136 ALA A O 1
ATOM 987 N N . ALA A 1 137 ? -9.636 1.698 15.210 1.00 95.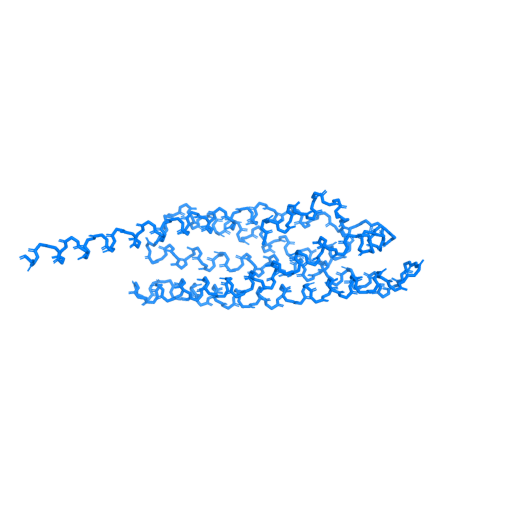00 137 ALA A N 1
ATOM 988 C CA . ALA A 1 137 ? -10.920 1.033 15.041 1.00 95.00 137 ALA A CA 1
ATOM 989 C C . ALA A 1 137 ? -11.250 0.097 16.212 1.00 95.00 137 ALA A C 1
ATOM 991 O O . ALA A 1 137 ? -12.407 -0.009 16.614 1.00 95.00 137 ALA A O 1
ATOM 992 N N . HIS A 1 138 ? -10.255 -0.594 16.771 1.00 95.62 138 HIS A N 1
ATOM 993 C CA . HIS A 1 138 ? -10.461 -1.434 17.949 1.00 95.62 138 HIS A CA 1
ATOM 994 C C . HIS A 1 138 ? -10.751 -0.605 19.204 1.00 95.62 138 HIS A C 1
ATOM 996 O O . HIS A 1 138 ? -11.681 -0.916 19.944 1.00 95.62 138 HIS A O 1
ATOM 1002 N N . ALA A 1 139 ? -9.988 0.468 19.422 1.00 94.19 139 ALA A N 1
ATOM 1003 C CA . ALA A 1 139 ? -10.162 1.378 20.550 1.00 94.19 139 ALA A CA 1
ATOM 1004 C C . ALA A 1 139 ? -11.545 2.055 20.565 1.00 94.19 139 ALA A C 1
ATOM 1006 O O . ALA A 1 139 ? -12.096 2.295 21.635 1.00 94.19 139 ALA A O 1
ATOM 1007 N N . SER A 1 140 ? -12.123 2.308 19.387 1.00 90.62 140 SER A N 1
ATOM 1008 C CA . SER A 1 140 ? -13.487 2.829 19.228 1.00 90.62 140 SER A CA 1
ATOM 1009 C C . SER A 1 140 ? -14.575 1.744 19.207 1.00 90.62 140 SER A C 1
ATOM 1011 O O . SER A 1 140 ? -15.724 2.047 18.902 1.00 90.62 140 SER A O 1
ATOM 1013 N N . GLY A 1 141 ? -14.242 0.477 19.476 1.00 90.62 141 GLY A N 1
ATOM 1014 C CA . GLY A 1 141 ? -15.208 -0.629 19.512 1.00 90.62 141 GLY A CA 1
ATOM 1015 C C . GLY A 1 141 ? -15.728 -1.098 18.145 1.00 90.62 141 GLY A C 1
ATOM 1016 O O . GLY A 1 141 ? -16.570 -1.992 18.088 1.00 90.62 141 GLY A O 1
ATOM 1017 N N . LEU A 1 142 ? -15.216 -0.559 17.032 1.00 90.31 142 LEU A N 1
ATOM 1018 C CA . LEU A 1 142 ? -15.656 -0.913 15.673 1.00 90.31 142 LEU A CA 1
ATOM 1019 C C . LEU A 1 142 ? -15.217 -2.327 15.266 1.00 90.31 142 LEU A C 1
ATOM 1021 O O . LEU A 1 142 ? -15.880 -2.995 14.463 1.00 90.31 142 LEU A O 1
ATOM 1025 N N . THR A 1 143 ? -14.078 -2.785 15.796 1.00 94.12 143 THR A N 1
ATOM 1026 C CA . THR A 1 143 ? -13.461 -4.060 15.404 1.00 94.12 143 THR A CA 1
ATOM 1027 C C . THR A 1 143 ? -13.086 -4.943 16.605 1.00 94.12 143 THR A C 1
ATOM 1029 O O . THR A 1 143 ? -12.628 -4.446 17.638 1.00 94.12 143 THR A O 1
ATOM 1032 N N . PRO A 1 144 ? -13.255 -6.276 16.491 1.00 95.25 144 PRO A N 1
ATOM 1033 C CA . PRO A 1 144 ? -12.865 -7.237 17.521 1.00 95.25 144 PRO A CA 1
ATOM 1034 C C . PRO A 1 144 ? -11.338 -7.348 17.673 1.00 95.25 144 PRO A C 1
ATOM 1036 O O . PRO A 1 144 ? -10.570 -6.985 16.782 1.00 95.25 144 PRO A O 1
ATOM 1039 N N . ALA A 1 145 ? -10.883 -7.922 18.792 1.00 96.56 145 ALA A N 1
ATOM 1040 C CA . ALA A 1 145 ? -9.460 -8.015 19.140 1.00 96.56 145 ALA A CA 1
ATOM 1041 C C . ALA A 1 145 ? -8.594 -8.765 18.108 1.00 96.56 145 ALA A C 1
ATOM 1043 O O . ALA A 1 145 ? -7.421 -8.434 17.941 1.00 96.56 145 ALA A O 1
ATOM 1044 N N . TRP A 1 146 ? -9.150 -9.739 17.381 1.00 97.12 146 TRP A N 1
ATOM 1045 C CA . TRP A 1 146 ? -8.396 -10.453 16.347 1.00 97.12 146 TRP A CA 1
ATOM 1046 C C . TRP A 1 146 ? -8.031 -9.544 15.162 1.00 97.12 146 TRP A C 1
ATOM 1048 O O . TRP A 1 146 ? -6.935 -9.671 14.628 1.00 97.12 146 TRP A O 1
ATOM 1058 N N . GLN A 1 147 ? -8.890 -8.580 14.791 1.00 97.12 147 GLN A N 1
ATOM 1059 C CA . GLN A 1 147 ? -8.586 -7.605 13.733 1.00 97.12 147 GLN A CA 1
ATOM 1060 C C . GLN A 1 147 ? -7.471 -6.649 14.162 1.00 97.12 147 GLN A C 1
ATOM 1062 O O . GLN A 1 147 ? -6.653 -6.254 13.335 1.00 97.12 147 GLN A O 1
ATOM 1067 N N . ARG A 1 148 ? -7.401 -6.314 15.457 1.00 97.56 148 ARG A N 1
ATOM 1068 C CA . ARG A 1 148 ? -6.269 -5.570 16.023 1.00 97.56 148 ARG A CA 1
ATOM 1069 C C . ARG A 1 148 ? -4.969 -6.358 15.883 1.00 97.56 148 ARG A C 1
ATOM 1071 O O . ARG A 1 148 ? -3.980 -5.805 15.419 1.00 97.56 148 ARG A O 1
ATOM 1078 N N . LEU A 1 149 ? -4.973 -7.633 16.282 1.00 97.56 149 LEU A N 1
ATOM 1079 C CA . LEU A 1 149 ? -3.793 -8.495 16.172 1.00 97.56 149 LEU A CA 1
ATOM 1080 C C . LEU A 1 149 ? -3.357 -8.648 14.715 1.00 97.56 149 LEU A C 1
ATOM 1082 O O . LEU A 1 149 ? -2.185 -8.438 14.433 1.00 97.56 149 LEU A O 1
ATOM 1086 N N . LEU A 1 150 ? -4.299 -8.897 13.799 1.00 97.81 150 LEU A N 1
ATOM 1087 C CA . LEU A 1 150 ? -4.033 -8.969 12.363 1.00 97.81 150 LEU A CA 1
ATOM 1088 C C . LEU A 1 150 ? -3.377 -7.684 11.839 1.00 97.81 150 LEU A C 1
ATOM 1090 O O . LEU A 1 150 ? -2.399 -7.758 11.100 1.00 97.81 150 LEU A O 1
ATOM 1094 N N . GLY A 1 151 ? -3.894 -6.514 12.229 1.00 97.62 151 GLY A N 1
ATOM 1095 C CA . GLY A 1 151 ? -3.328 -5.231 11.819 1.00 97.62 151 GLY A CA 1
ATOM 1096 C C . GLY A 1 151 ? -1.928 -4.983 12.383 1.00 97.62 151 GLY A C 1
ATOM 1097 O O . GLY A 1 151 ? -1.050 -4.523 11.659 1.00 97.62 151 GLY A O 1
ATOM 1098 N N . LEU A 1 152 ? -1.689 -5.351 13.645 1.00 98.25 152 LEU A N 1
ATOM 1099 C CA . LEU A 1 152 ? -0.373 -5.244 14.277 1.00 98.25 152 LEU A CA 1
ATOM 1100 C C . LEU A 1 152 ? 0.658 -6.171 13.628 1.00 98.25 152 LEU A C 1
ATOM 1102 O O . LEU A 1 152 ? 1.734 -5.717 13.248 1.00 98.25 152 LEU A O 1
ATOM 1106 N N . THR A 1 153 ? 0.336 -7.457 13.476 1.00 98.19 153 THR A N 1
ATOM 1107 C CA . THR A 1 153 ? 1.261 -8.434 12.891 1.00 98.19 153 THR A CA 1
ATOM 1108 C C . THR A 1 153 ? 1.476 -8.167 11.408 1.00 98.19 153 THR A C 1
ATOM 1110 O O . THR A 1 153 ? 2.612 -8.161 10.947 1.00 98.19 153 THR A O 1
ATOM 1113 N N . GLY A 1 154 ? 0.402 -7.892 10.662 1.00 98.06 154 GLY A N 1
ATOM 1114 C CA . GLY A 1 154 ? 0.472 -7.584 9.236 1.00 98.06 154 GLY A CA 1
ATOM 1115 C C . GLY A 1 154 ? 1.249 -6.300 8.958 1.00 98.06 154 GLY A C 1
ATOM 1116 O O . GLY A 1 154 ? 2.121 -6.282 8.091 1.00 98.06 154 GLY A O 1
ATOM 1117 N N . GLY A 1 155 ? 0.996 -5.245 9.737 1.00 98.25 155 GLY A N 1
ATOM 1118 C CA . GLY A 1 155 ? 1.727 -3.990 9.601 1.00 98.25 155 GLY A CA 1
ATOM 1119 C C . GLY A 1 155 ? 3.191 -4.103 10.022 1.00 98.25 155 GLY A C 1
ATOM 1120 O O . GLY A 1 155 ? 4.057 -3.548 9.352 1.00 98.25 155 GLY A O 1
ATOM 1121 N N . GLY A 1 156 ? 3.491 -4.886 11.063 1.00 98.31 156 GLY A N 1
ATOM 1122 C CA . GLY A 1 156 ? 4.865 -5.182 11.469 1.00 98.31 156 GLY A CA 1
ATOM 1123 C C . GLY A 1 156 ? 5.662 -5.902 10.378 1.00 98.31 156 GLY A C 1
ATOM 1124 O O . GLY A 1 156 ? 6.783 -5.499 10.080 1.00 98.31 156 GLY A O 1
ATOM 1125 N N . VAL A 1 157 ? 5.067 -6.908 9.724 1.00 98.25 157 VAL A N 1
ATOM 1126 C CA . VAL A 1 157 ? 5.687 -7.614 8.586 1.00 98.25 157 VAL A CA 1
ATOM 1127 C C . VAL A 1 157 ? 6.015 -6.649 7.444 1.00 98.25 157 VAL A C 1
ATOM 1129 O O . VAL A 1 157 ? 7.126 -6.686 6.919 1.00 98.25 157 VAL A O 1
ATOM 1132 N N . LEU A 1 158 ? 5.088 -5.754 7.090 1.00 98.19 158 LEU A N 1
ATOM 1133 C CA . LEU A 1 158 ? 5.309 -4.746 6.047 1.00 98.19 158 LEU A CA 1
ATOM 1134 C C . LEU A 1 158 ? 6.456 -3.786 6.389 1.00 98.19 158 LEU A C 1
ATOM 1136 O O . LEU A 1 158 ? 7.278 -3.481 5.528 1.00 98.19 158 LEU A O 1
ATOM 1140 N N . ILE A 1 159 ? 6.540 -3.338 7.645 1.00 98.19 159 ILE A N 1
ATOM 1141 C CA . ILE A 1 159 ? 7.626 -2.463 8.107 1.00 98.19 159 ILE A CA 1
ATOM 1142 C C . ILE A 1 159 ? 8.979 -3.177 8.017 1.00 98.19 159 ILE A C 1
ATOM 1144 O O . ILE A 1 159 ? 9.936 -2.605 7.498 1.00 98.19 159 ILE A O 1
ATOM 1148 N N . VAL A 1 160 ? 9.057 -4.429 8.477 1.00 97.44 160 VAL A N 1
ATOM 1149 C CA . VAL A 1 160 ? 10.294 -5.226 8.425 1.00 97.44 160 VAL A CA 1
ATOM 1150 C C . VAL A 1 160 ? 10.725 -5.490 6.982 1.00 97.44 160 VAL A C 1
ATOM 1152 O O . VAL A 1 160 ? 11.897 -5.315 6.665 1.00 97.44 160 VAL A O 1
ATOM 1155 N N . ALA A 1 161 ? 9.796 -5.852 6.093 1.00 96.38 161 ALA A N 1
ATOM 1156 C CA . ALA A 1 161 ? 10.097 -6.047 4.674 1.00 96.38 161 ALA A CA 1
ATOM 1157 C C . ALA A 1 161 ? 10.609 -4.750 4.021 1.00 96.38 161 ALA A C 1
ATOM 1159 O O . ALA A 1 161 ? 11.602 -4.762 3.297 1.00 96.38 161 ALA A O 1
AT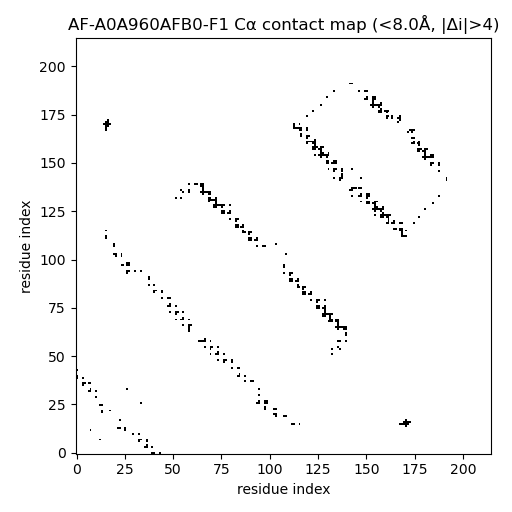OM 1160 N N . GLY A 1 162 ? 9.987 -3.616 4.351 1.00 95.31 162 GLY A N 1
ATOM 1161 C CA . GLY A 1 162 ? 10.398 -2.287 3.904 1.00 95.31 162 GLY A CA 1
ATOM 1162 C C . GLY A 1 162 ? 11.821 -1.881 4.281 1.00 95.31 162 GLY A C 1
ATOM 1163 O O . GLY A 1 162 ? 12.451 -1.113 3.557 1.00 95.31 162 GLY A O 1
ATOM 1164 N N . ALA A 1 163 ? 12.352 -2.403 5.391 1.00 95.94 163 ALA A N 1
ATOM 1165 C CA . ALA A 1 163 ? 13.715 -2.111 5.833 1.00 95.94 163 ALA A CA 1
ATOM 1166 C C . ALA A 1 163 ? 14.783 -2.639 4.856 1.00 95.94 163 ALA A C 1
ATOM 1168 O O . ALA A 1 163 ? 15.894 -2.114 4.823 1.00 95.94 163 ALA A O 1
ATOM 1169 N N . ALA A 1 164 ? 14.443 -3.619 4.012 1.00 95.31 164 ALA A N 1
ATOM 1170 C CA . ALA A 1 164 ? 15.302 -4.128 2.945 1.00 95.31 164 ALA A CA 1
ATOM 1171 C C . ALA A 1 164 ? 15.272 -3.256 1.669 1.00 95.31 164 ALA A C 1
ATOM 1173 O O . ALA A 1 164 ? 15.540 -3.760 0.582 1.00 95.31 164 ALA A O 1
ATOM 1174 N N . ASN A 1 165 ? 14.944 -1.962 1.783 1.00 95.88 165 ASN A N 1
ATOM 1175 C CA . ASN A 1 165 ? 14.673 -1.061 0.658 1.00 95.88 165 ASN A CA 1
ATOM 1176 C C . ASN A 1 165 ? 15.738 -1.103 -0.447 1.00 95.88 165 ASN A C 1
ATOM 1178 O O . ASN A 1 165 ? 15.398 -1.353 -1.598 1.00 95.88 165 ASN A O 1
ATOM 1182 N N . LEU A 1 166 ? 17.015 -0.925 -0.088 1.00 95.69 166 LEU A N 1
ATOM 1183 C CA . LEU A 1 166 ? 18.110 -0.922 -1.061 1.00 95.69 166 LEU A CA 1
ATOM 1184 C C . LEU A 1 166 ? 18.274 -2.284 -1.748 1.00 95.69 166 LEU A C 1
ATOM 1186 O O . LEU A 1 166 ? 18.486 -2.334 -2.949 1.00 95.69 166 LEU A O 1
ATOM 1190 N N . ALA A 1 167 ? 18.129 -3.385 -1.007 1.00 96.19 167 ALA A N 1
ATOM 1191 C CA . ALA A 1 167 ? 18.204 -4.720 -1.596 1.00 96.19 167 ALA A CA 1
ATOM 1192 C C . ALA A 1 167 ? 17.043 -4.966 -2.571 1.00 96.19 167 ALA A C 1
ATOM 1194 O O . ALA A 1 167 ? 17.234 -5.582 -3.610 1.00 96.19 167 ALA A O 1
ATOM 1195 N N . ILE A 1 168 ? 15.840 -4.481 -2.254 1.00 95.31 168 ILE A N 1
ATOM 1196 C CA . ILE A 1 168 ? 14.681 -4.568 -3.153 1.00 95.31 168 ILE A CA 1
ATOM 1197 C C . ILE A 1 168 ? 14.889 -3.695 -4.395 1.00 95.31 168 ILE A C 1
ATOM 1199 O O . ILE A 1 168 ? 14.547 -4.123 -5.493 1.00 95.31 168 ILE A O 1
ATOM 1203 N N . ALA A 1 169 ? 15.467 -2.503 -4.227 1.00 95.25 169 ALA A N 1
ATOM 1204 C CA . ALA A 1 169 ? 15.833 -1.632 -5.339 1.00 95.25 169 ALA A CA 1
ATOM 1205 C C . ALA A 1 169 ? 16.845 -2.300 -6.284 1.00 95.25 169 ALA A C 1
ATOM 1207 O O . ALA A 1 169 ? 16.755 -2.118 -7.490 1.00 95.25 169 ALA A O 1
ATOM 1208 N N . ASP A 1 170 ? 17.735 -3.128 -5.733 1.00 94.19 170 ASP A N 1
ATOM 1209 C CA . ASP A 1 170 ? 18.699 -3.971 -6.455 1.00 94.19 170 ASP A CA 1
ATOM 1210 C C . ASP A 1 170 ? 18.096 -5.310 -6.946 1.00 94.19 170 ASP A C 1
ATOM 1212 O O . ASP A 1 170 ? 18.808 -6.252 -7.284 1.00 94.19 170 ASP A O 1
ATOM 1216 N N . GLY A 1 171 ? 16.765 -5.445 -6.943 1.00 92.12 171 GLY A N 1
ATOM 1217 C CA . GLY A 1 171 ? 16.064 -6.599 -7.514 1.00 92.12 171 GLY A CA 1
ATOM 1218 C C . GLY A 1 171 ? 15.843 -7.790 -6.577 1.00 92.12 171 GLY A C 1
ATOM 1219 O O . GLY A 1 171 ? 15.408 -8.855 -7.019 1.00 92.12 171 GLY A O 1
ATOM 1220 N N . SER A 1 172 ? 16.098 -7.647 -5.274 1.00 93.31 172 SER A N 1
ATOM 1221 C CA . SER A 1 172 ? 15.926 -8.740 -4.311 1.00 93.31 172 SER A CA 1
ATOM 1222 C C . SER A 1 172 ? 14.476 -9.222 -4.178 1.00 93.31 172 SER A C 1
ATOM 1224 O O . SER A 1 172 ? 13.532 -8.443 -4.021 1.00 93.31 172 SER A O 1
ATOM 1226 N N . SER A 1 173 ? 14.309 -10.544 -4.061 1.00 91.25 173 SER A N 1
ATOM 1227 C CA . SER A 1 173 ? 13.030 -11.196 -3.751 1.00 91.25 173 SER A CA 1
ATOM 1228 C C . SER A 1 173 ? 12.519 -10.928 -2.327 1.00 91.25 173 SER A C 1
ATOM 1230 O O . SER A 1 173 ? 11.420 -11.364 -1.979 1.00 91.25 173 SER A O 1
ATOM 1232 N N . LEU A 1 174 ? 13.278 -10.210 -1.487 1.00 90.69 174 LEU A N 1
ATOM 1233 C CA . LEU A 1 174 ? 12.844 -9.802 -0.145 1.00 90.69 174 LEU A CA 1
ATOM 1234 C C . LEU A 1 174 ? 11.550 -8.979 -0.163 1.00 90.69 174 LEU A C 1
ATOM 1236 O O . LEU A 1 174 ? 10.821 -8.980 0.827 1.00 90.69 174 LEU A O 1
ATOM 1240 N N . LEU A 1 175 ? 11.207 -8.364 -1.298 1.00 87.88 175 LEU A N 1
ATOM 1241 C CA . LEU A 1 175 ? 9.915 -7.716 -1.507 1.00 87.88 175 LEU A CA 1
ATOM 1242 C C . LEU A 1 175 ? 8.733 -8.636 -1.153 1.00 87.88 175 LEU A C 1
ATOM 1244 O O . LEU A 1 175 ? 7.765 -8.204 -0.523 1.00 87.88 175 LEU A O 1
ATOM 1248 N N . PHE A 1 176 ? 8.825 -9.925 -1.496 1.00 90.56 176 PHE A N 1
ATOM 1249 C CA . PHE A 1 176 ? 7.751 -10.890 -1.263 1.00 90.56 176 PHE A CA 1
ATOM 1250 C C . PHE A 1 176 ? 7.533 -11.212 0.220 1.00 90.56 176 PHE A C 1
ATOM 1252 O O . PHE A 1 176 ? 6.456 -11.682 0.585 1.00 90.56 176 PHE A O 1
ATOM 1259 N N . VAL A 1 177 ? 8.486 -10.887 1.100 1.00 93.44 177 VAL A N 1
ATOM 1260 C CA . VAL A 1 177 ? 8.301 -10.987 2.559 1.00 93.44 177 VAL A CA 1
ATOM 1261 C C . VAL A 1 177 ? 7.168 -10.068 3.034 1.00 93.44 177 VAL A C 1
ATOM 1263 O O . VAL A 1 177 ? 6.501 -10.381 4.017 1.00 93.44 177 VAL A O 1
ATOM 1266 N N . GLY A 1 178 ? 6.885 -8.974 2.318 1.00 93.81 178 GLY A N 1
ATOM 1267 C CA . GLY A 1 178 ? 5.764 -8.077 2.609 1.00 93.81 178 GLY A CA 1
ATOM 1268 C C . GLY A 1 178 ? 4.384 -8.638 2.237 1.00 93.81 178 GLY A C 1
ATOM 1269 O O . GLY A 1 178 ? 3.374 -8.145 2.745 1.00 93.81 178 GLY A O 1
ATOM 1270 N N . MET A 1 179 ? 4.306 -9.681 1.398 1.00 93.88 179 MET A N 1
ATOM 1271 C CA . MET A 1 179 ? 3.034 -10.205 0.871 1.00 93.88 179 MET A CA 1
ATOM 1272 C C . MET A 1 179 ? 2.037 -10.638 1.956 1.00 93.88 179 MET A C 1
ATOM 1274 O O . MET A 1 179 ? 0.874 -10.240 1.865 1.00 93.88 179 MET A O 1
ATOM 1278 N N . PRO A 1 180 ? 2.428 -11.376 3.015 1.00 96.75 180 PRO A N 1
ATOM 1279 C CA . PRO A 1 180 ? 1.509 -11.711 4.102 1.00 96.75 180 PRO A CA 1
ATOM 1280 C C . PRO A 1 180 ? 0.918 -10.473 4.787 1.00 96.75 180 PRO A C 1
ATOM 1282 O O . PRO A 1 180 ? -0.261 -10.462 5.138 1.00 96.75 180 PRO A O 1
ATOM 1285 N N . GLY A 1 181 ? 1.710 -9.410 4.948 1.00 97.19 181 GLY A N 1
ATOM 1286 C CA . GLY A 1 181 ? 1.242 -8.157 5.533 1.00 97.19 181 GLY A CA 1
ATOM 1287 C C . GLY A 1 181 ? 0.298 -7.382 4.607 1.00 97.19 181 GLY A C 1
ATOM 1288 O O . GLY A 1 181 ? -0.712 -6.848 5.064 1.00 97.19 181 GLY A O 1
ATOM 1289 N N . TYR A 1 182 ? 0.548 -7.402 3.296 1.00 96.12 182 TYR A N 1
ATOM 1290 C CA . TYR A 1 182 ? -0.386 -6.864 2.303 1.00 96.12 182 TYR A CA 1
ATOM 1291 C C . TYR A 1 182 ? -1.717 -7.639 2.277 1.00 96.12 182 TYR A C 1
ATOM 1293 O O . TYR A 1 182 ? -2.790 -7.036 2.254 1.00 96.12 182 TYR A O 1
ATOM 1301 N N . LEU A 1 183 ? -1.683 -8.972 2.368 1.00 96.50 183 LEU A N 1
ATOM 1302 C CA . LEU A 1 183 ? -2.899 -9.784 2.498 1.00 96.50 183 LEU A CA 1
ATOM 1303 C C . LEU A 1 183 ? -3.657 -9.462 3.791 1.00 96.50 183 LEU A C 1
ATOM 1305 O O . LEU A 1 183 ? -4.880 -9.329 3.766 1.00 96.50 183 LEU A O 1
ATOM 1309 N N . ALA A 1 184 ? -2.945 -9.272 4.904 1.00 97.88 184 ALA A N 1
ATOM 1310 C CA . ALA A 1 184 ? -3.546 -8.839 6.161 1.00 97.88 184 ALA A CA 1
ATOM 1311 C C . ALA A 1 184 ? -4.247 -7.476 6.021 1.00 97.88 184 ALA A C 1
ATOM 1313 O O . ALA A 1 184 ? -5.363 -7.325 6.517 1.00 97.88 184 ALA A O 1
ATOM 1314 N N . TRP A 1 185 ? -3.650 -6.520 5.299 1.00 97.25 185 TRP A N 1
ATOM 1315 C CA . TRP A 1 185 ? -4.287 -5.242 4.957 1.00 97.25 185 TRP A CA 1
ATOM 1316 C C . TRP A 1 185 ? -5.592 -5.434 4.177 1.00 97.25 185 TRP A C 1
ATOM 1318 O O . TRP A 1 185 ? -6.622 -4.887 4.571 1.00 97.25 185 TRP A O 1
ATOM 1328 N N . LEU A 1 186 ? -5.581 -6.244 3.113 1.00 96.44 186 LEU A N 1
ATOM 1329 C CA . LEU A 1 186 ? -6.773 -6.498 2.297 1.00 96.44 186 LEU A CA 1
ATOM 1330 C C . LEU A 1 186 ? -7.896 -7.160 3.102 1.00 96.44 186 LEU A C 1
ATOM 1332 O O . LEU A 1 186 ? -9.044 -6.719 3.040 1.00 96.44 186 LEU A O 1
ATOM 1336 N N . VAL A 1 187 ? -7.566 -8.189 3.887 1.00 97.12 187 VAL A N 1
ATOM 1337 C CA . VAL A 1 187 ? -8.527 -8.873 4.762 1.00 97.12 187 VAL A CA 1
ATOM 1338 C C . VAL A 1 187 ? -9.091 -7.898 5.791 1.00 97.12 187 VAL A C 1
ATOM 1340 O O . VAL A 1 187 ? -10.303 -7.851 6.004 1.00 97.12 187 VAL A O 1
ATOM 1343 N N . TRP A 1 188 ? -8.232 -7.087 6.408 1.00 97.50 188 TRP A N 1
ATOM 1344 C CA . TRP A 1 188 ? -8.650 -6.121 7.414 1.00 97.50 188 TRP A CA 1
ATOM 1345 C C . TRP A 1 188 ? -9.582 -5.049 6.831 1.00 97.50 188 TRP A C 1
ATOM 1347 O O . TRP A 1 188 ? -10.629 -4.769 7.426 1.00 97.50 188 TRP A O 1
ATOM 1357 N N . LEU A 1 189 ? -9.257 -4.498 5.654 1.00 94.75 189 LEU A N 1
ATOM 1358 C CA . LEU A 1 189 ? -10.108 -3.547 4.934 1.00 94.75 189 LEU A CA 1
ATOM 1359 C C . LEU A 1 189 ? -11.462 -4.156 4.579 1.00 94.75 189 LEU A C 1
ATOM 1361 O O . LEU A 1 189 ? -12.493 -3.548 4.855 1.00 94.75 189 LEU A O 1
ATOM 1365 N N . LEU A 1 190 ? -11.467 -5.355 3.992 1.00 94.81 190 LEU A N 1
ATOM 1366 C CA . LEU A 1 190 ? -12.688 -6.017 3.542 1.00 94.81 190 LEU A CA 1
ATOM 1367 C C . LEU A 1 190 ? -13.641 -6.270 4.713 1.00 94.81 190 LEU A C 1
ATOM 1369 O O . LEU A 1 190 ? -14.812 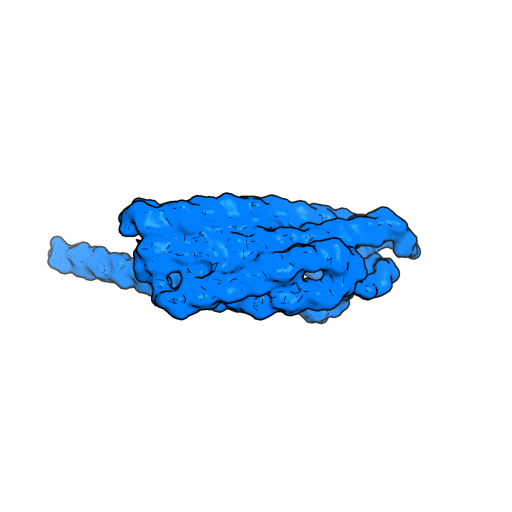-5.898 4.660 1.00 94.81 190 LEU A O 1
ATOM 1373 N N . VAL A 1 191 ? -13.134 -6.864 5.794 1.00 95.44 191 VAL A N 1
ATOM 1374 C CA . VAL A 1 191 ? -13.953 -7.197 6.965 1.00 95.44 191 VAL A CA 1
ATOM 1375 C C . VAL A 1 191 ? -14.476 -5.932 7.646 1.00 95.44 191 VAL A C 1
ATOM 1377 O O . VAL A 1 191 ? -15.648 -5.878 8.024 1.00 95.44 191 VAL A O 1
ATOM 1380 N N . THR A 1 192 ? -13.646 -4.893 7.768 1.00 92.81 192 THR A N 1
ATOM 1381 C CA . THR A 1 192 ? -14.065 -3.609 8.352 1.00 92.81 192 THR A CA 1
ATOM 1382 C C . THR A 1 192 ? -15.090 -2.899 7.467 1.00 92.81 192 THR A C 1
ATOM 1384 O O . THR A 1 192 ? -16.108 -2.436 7.973 1.00 92.81 192 THR A O 1
ATOM 1387 N N . GLY A 1 193 ? -14.881 -2.873 6.149 1.00 90.38 193 GLY A N 1
ATOM 1388 C CA . GLY A 1 193 ? -15.811 -2.280 5.189 1.00 90.38 193 GLY A CA 1
ATOM 1389 C C . GLY A 1 193 ? -17.183 -2.952 5.217 1.00 90.38 193 GLY A C 1
ATOM 1390 O O . GLY A 1 193 ? -18.198 -2.273 5.358 1.00 90.38 193 GLY A O 1
ATOM 1391 N N . VAL A 1 194 ? -17.227 -4.290 5.193 1.00 91.62 194 VAL A N 1
ATOM 1392 C CA . VAL A 1 194 ? -18.482 -5.057 5.304 1.00 91.62 194 VAL A CA 1
ATOM 1393 C C . VAL A 1 194 ? -19.212 -4.748 6.613 1.00 91.62 194 VAL A C 1
ATOM 1395 O O . VAL A 1 194 ? -20.434 -4.595 6.615 1.00 91.62 194 VAL A O 1
ATOM 1398 N N . ARG A 1 195 ? -18.485 -4.627 7.731 1.00 89.19 195 ARG A N 1
ATOM 1399 C CA . ARG A 1 195 ? -19.069 -4.262 9.031 1.00 89.19 195 ARG A CA 1
ATOM 1400 C C . ARG A 1 195 ? -19.691 -2.867 9.019 1.00 89.19 195 ARG A C 1
ATOM 1402 O O . ARG A 1 195 ? -20.809 -2.716 9.499 1.00 89.19 195 ARG A O 1
ATOM 1409 N N . LEU A 1 196 ? -18.997 -1.879 8.456 1.00 86.31 196 LEU A N 1
ATOM 1410 C CA . LEU A 1 196 ? -19.487 -0.500 8.382 1.00 86.31 196 LEU A CA 1
ATOM 1411 C C . LEU A 1 196 ? -20.748 -0.385 7.516 1.00 86.31 196 LEU A C 1
ATOM 1413 O O . LEU A 1 196 ? -21.704 0.270 7.923 1.00 86.31 196 LEU A O 1
ATOM 1417 N N . VAL A 1 197 ? -20.787 -1.072 6.369 1.00 88.31 197 VAL A N 1
ATOM 1418 C CA . VAL A 1 197 ? -21.973 -1.091 5.496 1.00 88.31 197 VAL A CA 1
ATOM 1419 C C . VAL A 1 197 ? -23.168 -1.729 6.207 1.00 88.31 197 VAL A C 1
ATOM 1421 O O . VAL A 1 197 ? -24.260 -1.170 6.182 1.00 88.31 197 VAL A O 1
ATOM 1424 N N . ARG A 1 198 ? -22.964 -2.865 6.889 1.00 86.06 198 ARG A N 1
ATOM 1425 C CA . ARG A 1 198 ? -24.040 -3.563 7.616 1.00 86.06 198 ARG A CA 1
ATOM 1426 C C . ARG A 1 198 ? -24.593 -2.754 8.790 1.00 86.06 198 ARG A C 1
ATOM 1428 O O . ARG A 1 198 ? -25.794 -2.788 9.028 1.00 86.06 198 ARG A O 1
ATOM 1435 N N . ALA A 1 199 ? -23.739 -2.034 9.516 1.00 80.75 199 ALA A N 1
ATOM 1436 C CA . ALA A 1 199 ? -24.187 -1.173 10.609 1.00 80.75 199 ALA A CA 1
ATOM 1437 C C . ALA A 1 199 ? -25.062 -0.017 10.092 1.00 80.75 199 ALA A C 1
ATOM 1439 O O . ALA A 1 199 ? -26.151 0.202 10.614 1.00 80.75 199 ALA A O 1
ATOM 1440 N N . GLY A 1 200 ? -24.641 0.651 9.010 1.00 75.69 200 GLY A N 1
ATOM 1441 C CA . GLY A 1 200 ? -25.405 1.756 8.420 1.00 75.69 200 GLY A CA 1
ATOM 1442 C C . GLY A 1 200 ? -26.744 1.335 7.801 1.00 75.69 200 GLY A C 1
ATOM 1443 O O . GLY A 1 200 ? -27.688 2.119 7.792 1.00 75.69 200 GLY A O 1
ATOM 1444 N N . THR A 1 201 ? -26.867 0.096 7.306 1.00 77.06 201 THR A N 1
ATOM 1445 C CA . THR A 1 201 ? -28.157 -0.406 6.798 1.00 77.06 201 THR A CA 1
ATOM 1446 C C . THR A 1 201 ? -29.197 -0.615 7.894 1.00 77.06 201 THR A C 1
ATOM 1448 O O . THR A 1 201 ? -30.371 -0.398 7.621 1.00 77.06 201 THR A O 1
ATOM 1451 N N . ILE A 1 202 ? -28.775 -1.008 9.103 1.00 75.06 202 ILE A N 1
ATOM 1452 C CA . ILE A 1 202 ? -29.679 -1.246 10.242 1.00 75.06 202 ILE A CA 1
ATOM 1453 C C . ILE A 1 202 ? -30.203 0.087 10.791 1.00 75.06 202 ILE A C 1
ATOM 1455 O O . ILE A 1 202 ? -31.402 0.248 10.983 1.00 75.06 202 ILE A O 1
ATOM 1459 N N . GLU A 1 203 ? -29.322 1.077 10.959 1.00 73.06 203 GLU A N 1
ATOM 1460 C CA . GLU A 1 203 ? -29.709 2.402 11.464 1.00 73.06 203 GLU A CA 1
ATOM 1461 C C . GLU A 1 203 ? -30.749 3.084 10.559 1.00 73.06 203 GLU A C 1
ATOM 1463 O O . GLU A 1 203 ? -31.715 3.664 11.045 1.00 73.06 203 GLU A O 1
ATOM 1468 N N . ARG A 1 204 ? -30.604 2.960 9.231 1.00 76.06 204 ARG A N 1
ATOM 1469 C CA . ARG A 1 204 ? -31.572 3.520 8.279 1.00 76.06 204 ARG A CA 1
ATOM 1470 C C . ARG A 1 204 ? -32.928 2.810 8.322 1.00 76.06 204 ARG A C 1
ATOM 1472 O O . ARG A 1 204 ? -33.944 3.490 8.287 1.00 76.06 204 ARG A O 1
ATOM 1479 N N . SER A 1 205 ? -32.953 1.477 8.419 1.00 75.94 205 SER A N 1
ATOM 1480 C CA . SER A 1 205 ? -34.225 0.745 8.507 1.00 75.94 205 SER A CA 1
ATOM 1481 C C . SER A 1 205 ? -35.003 1.071 9.780 1.00 75.94 205 SER A C 1
ATOM 1483 O O . SER A 1 205 ? -36.226 1.137 9.731 1.00 75.94 205 SER A O 1
ATOM 1485 N N . ASP A 1 206 ? -34.309 1.309 10.896 1.00 77.44 206 ASP A N 1
ATOM 1486 C CA . ASP A 1 206 ? -34.955 1.680 12.158 1.00 77.44 206 ASP A CA 1
ATOM 1487 C C . ASP A 1 206 ? -35.580 3.082 12.075 1.00 77.44 206 ASP A C 1
ATOM 1489 O O . ASP A 1 206 ? -36.693 3.291 12.552 1.00 77.44 206 ASP A O 1
ATOM 1493 N N . VAL A 1 207 ? -34.905 4.037 11.422 1.00 79.25 207 VAL A N 1
ATOM 1494 C CA . VAL A 1 207 ? -35.446 5.390 11.190 1.00 79.25 207 VAL A CA 1
ATOM 1495 C C . VAL A 1 207 ? -36.680 5.354 10.284 1.00 79.25 207 VAL A C 1
ATOM 1497 O O . VAL A 1 207 ? -37.681 5.996 10.601 1.00 79.25 207 VAL A O 1
ATOM 1500 N N . ASP A 1 208 ? -36.634 4.584 9.195 1.00 81.25 208 ASP A N 1
ATOM 1501 C CA . ASP A 1 208 ? -37.762 4.455 8.266 1.00 81.25 208 ASP A CA 1
ATOM 1502 C C . ASP A 1 208 ? -38.977 3.797 8.957 1.00 81.25 208 ASP A C 1
ATOM 1504 O O . ASP A 1 208 ? -40.100 4.285 8.835 1.00 81.25 208 ASP A O 1
ATOM 1508 N N . ALA A 1 209 ? -38.754 2.755 9.769 1.00 76.56 209 ALA A N 1
ATOM 1509 C CA . ALA A 1 209 ? -39.811 2.076 10.526 1.00 76.56 209 ALA A CA 1
ATOM 1510 C C . ALA A 1 209 ? -40.462 2.968 11.601 1.00 76.56 209 ALA A C 1
ATOM 1512 O O . ALA A 1 209 ? -41.666 2.874 11.837 1.00 76.56 209 ALA A O 1
ATOM 1513 N N . LEU A 1 210 ? -39.686 3.842 12.252 1.00 80.44 210 LEU A N 1
ATOM 1514 C CA . LEU A 1 210 ? -40.222 4.823 13.200 1.00 80.44 210 LEU A CA 1
ATOM 1515 C C . LEU A 1 210 ? -41.035 5.912 12.489 1.00 80.44 210 LEU A C 1
ATOM 1517 O O . LEU A 1 210 ? -42.082 6.305 12.992 1.00 80.44 210 LEU A O 1
ATOM 1521 N N . SER A 1 211 ? -40.601 6.348 11.302 1.00 76.38 211 SER A N 1
ATOM 1522 C CA . SER A 1 211 ? -41.346 7.320 10.496 1.00 76.38 211 SER A CA 1
ATOM 1523 C C . SER A 1 211 ? -42.673 6.765 9.969 1.00 76.38 211 SER A C 1
ATOM 1525 O O . SER A 1 211 ? 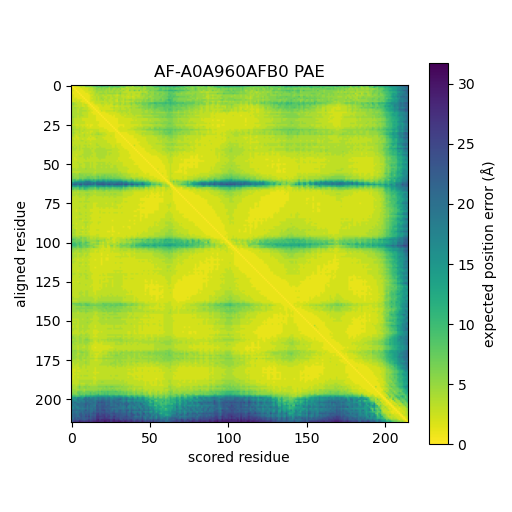-43.621 7.533 9.836 1.00 76.38 211 SER A O 1
ATOM 1527 N N . GLU A 1 212 ? -42.758 5.471 9.646 1.00 74.31 212 GLU A N 1
ATOM 1528 C CA . GLU A 1 212 ? -44.012 4.828 9.220 1.00 74.31 212 GLU A CA 1
ATOM 1529 C C . GLU A 1 212 ? -44.985 4.598 10.385 1.00 74.31 212 GLU A C 1
ATOM 1531 O O . GLU A 1 212 ? -46.194 4.617 10.181 1.00 74.31 212 GLU A O 1
ATOM 1536 N N . ALA A 1 213 ? -44.480 4.407 11.608 1.00 71.56 213 ALA A N 1
ATOM 1537 C CA . ALA A 1 213 ? -45.309 4.229 12.802 1.00 71.56 213 ALA A CA 1
ATOM 1538 C C . ALA A 1 213 ? -45.945 5.537 13.321 1.00 71.56 213 ALA A C 1
ATOM 1540 O O . ALA A 1 213 ? -46.867 5.483 14.135 1.00 71.56 213 ALA A O 1
ATOM 1541 N N . GLU A 1 214 ? -45.452 6.699 12.879 1.00 67.12 214 GLU A N 1
ATOM 1542 C CA . GLU A 1 214 ? -45.969 8.030 13.240 1.00 67.12 214 GLU A CA 1
ATOM 1543 C C . GLU A 1 214 ? -47.028 8.576 12.253 1.00 67.12 214 GLU A C 1
ATOM 1545 O O . GLU A 1 214 ? -47.518 9.694 12.445 1.00 67.12 214 GLU A O 1
ATOM 1550 N N . VAL A 1 215 ? -47.412 7.796 11.230 1.00 58.88 215 VAL A N 1
ATOM 1551 C CA . VAL A 1 215 ? -48.455 8.113 10.225 1.00 58.88 215 VAL A CA 1
ATOM 1552 C C . VAL A 1 215 ? -49.703 7.260 10.446 1.00 58.88 215 VAL A C 1
ATOM 1554 O O . VAL A 1 215 ? -50.815 7.833 10.357 1.00 58.88 215 VAL A O 1
#

Sequence (215 aa):
MAIQNAVLTWAGAPGYGDPITEVLAFHAEHRDAVAIAVGLEALNLPLLLGFVTGLHGIVRRCGETGRDWSRLAVAAGATLAAVLAFYVVLWDGVVLSAGELTGPSPELELAWQMHAAAFALALPALGTTLIGAAMAAHASGLTPAWQRLLGLTGGGVLIVAGAANLAIADGSSLLFVGMPGYLAWLVWLLVTGVRLVRAGTIERSDVDALSEAEV

Nearest PDB structures (foldseek):
  4nqi-assembly1_B  TM=2.880E-01  e=5.420E-01  Dictyostelium discoideum
  6iql-assembly1_B  TM=4.177E-01  e=4.745E+00  Mus musculus
  7u8r-assembly1_h  TM=2.915E-01  e=1.681E+00  Sus scrofa
  8kb4-assembly1_A  TM=2.537E-01  e=2.452E+00  Homo sapiens

Secondary structure (DSSP, 8-state):
-HHHHHHHHHHTPPPTTS-HHHHHHHHHH-HHHHHHHHHHHHHHHHHHHHHHHHHHHHHHHH-STTHHHHHHHHHHHHHHHHHHHHHHHHHHHHHHHHTT-SS--HHHHHHHHHHHHHHHHHHHHHHHHHHHHHHHHHHTTSS-HHHHHHHHHHHHHHHHHHTTHHHHHTT-GGGGGGHHHHHHHHHHHHHHHHHHHHHHHHHHHHHHHHHHHT-

Mean predicted aligned error: 5.14 Å

Radius of gyration: 20.36 Å; Cα contacts (8 Å, |Δi|>4): 283; chains: 1; bounding box: 70×23×52 Å

Foldseek 3Di:
DVVLVVLCVVLVPDFLQDDVQSLLVSLQVPVVSLVVSLVVLVVVLVVLLCVLVVLLVLLVVLHPFLNVLSVQLNVLSNVLSVLSVVLSVLSVVLSVVSNVDPGDDPVSLLSSLVSQLSLLQSLLSLLSNLQSSLNSCVRSVLDDPVLNVLSNVLSVQSNVLSVCSNVSSNRDPSVCSNVSSVVSSVVSCVVSVVSVVVVVVVVVVVVVVVVVVVD

Solvent-accessible surface area (backbone atoms only — not comparable to full-atom values): 10441 Å² total; per-residue (Å²): 103,74,66,41,52,50,53,38,60,73,71,62,61,72,59,71,60,51,60,61,61,56,51,38,51,48,34,48,74,41,47,68,63,51,50,53,33,48,53,45,47,68,53,44,42,60,51,51,49,50,49,37,48,48,51,33,54,52,30,58,74,67,42,73,51,32,46,68,31,22,51,43,11,34,54,25,39,52,50,24,40,53,33,48,52,51,24,43,54,32,45,50,51,44,37,59,47,26,69,73,50,95,63,78,50,74,67,56,50,50,38,50,27,49,24,38,30,28,51,28,55,29,30,32,25,47,11,44,18,35,30,14,43,24,48,11,37,34,53,42,67,76,40,59,72,66,54,30,50,42,20,46,55,16,14,48,36,9,34,59,31,23,71,45,24,69,51,29,23,71,20,40,74,56,58,61,59,20,47,66,14,53,50,35,47,53,52,50,52,51,56,50,50,54,51,52,54,56,54,54,54,51,58,51,53,54,53,54,55,52,59,61,73,75,109

pLDDT: mean 92.27, std 6.79, range [58.88, 98.69]